Protein AF-A0A564Q208-F1 (afdb_monomer_lite)

Structure (mmCIF, N/CA/C/O backbone):
data_AF-A0A564Q208-F1
#
_entry.id   AF-A0A564Q208-F1
#
loop_
_atom_site.group_PDB
_atom_site.id
_atom_site.type_symbol
_atom_site.label_atom_id
_atom_site.label_alt_id
_atom_site.label_comp_id
_atom_site.label_asym_id
_atom_site.label_entity_id
_atom_site.label_seq_id
_atom_site.pdbx_PDB_ins_code
_atom_site.Cartn_x
_atom_site.Cartn_y
_atom_site.Cartn_z
_atom_site.occupancy
_atom_site.B_iso_or_equiv
_atom_site.auth_seq_id
_atom_site.auth_comp_id
_atom_site.auth_asym_id
_atom_site.auth_atom_id
_atom_site.pdbx_PDB_model_num
ATOM 1 N N . MET A 1 1 ? -8.532 25.263 -14.385 1.00 86.56 1 MET A N 1
ATOM 2 C CA . MET A 1 1 ? -9.710 24.766 -13.650 1.00 86.56 1 MET A CA 1
ATOM 3 C C . MET A 1 1 ? -10.549 25.969 -13.271 1.00 86.56 1 MET A C 1
ATOM 5 O O . MET A 1 1 ? -9.984 26.918 -12.740 1.00 86.56 1 MET A O 1
ATOM 9 N N . ILE A 1 2 ? -11.838 25.956 -13.587 1.00 93.06 2 ILE A N 1
ATOM 10 C CA . ILE A 1 2 ? -12.791 27.017 -13.235 1.00 93.06 2 ILE A CA 1
ATOM 11 C C . ILE A 1 2 ? -13.877 26.430 -12.335 1.00 93.06 2 ILE A C 1
ATOM 13 O O . ILE A 1 2 ? -14.205 25.254 -12.468 1.00 93.06 2 ILE A O 1
ATOM 17 N N . LYS A 1 3 ? -14.398 27.228 -11.402 1.00 91.50 3 LYS A N 1
ATOM 18 C CA . LYS A 1 3 ? -15.536 26.834 -10.568 1.00 91.50 3 LYS A CA 1
ATOM 19 C C . LYS A 1 3 ? -16.818 27.336 -11.223 1.00 91.50 3 LYS A C 1
ATOM 21 O O . LYS A 1 3 ? -16.930 28.534 -11.474 1.00 91.50 3 LYS A O 1
ATOM 26 N N . GLU A 1 4 ? -17.767 26.443 -11.465 1.00 91.69 4 GLU A N 1
ATOM 27 C CA . GLU A 1 4 ? -19.091 26.775 -11.987 1.00 91.69 4 GLU A CA 1
ATOM 28 C C . GLU A 1 4 ? -20.146 26.069 -11.132 1.00 91.69 4 GLU A C 1
ATOM 30 O O . GLU A 1 4 ? -20.164 24.844 -11.029 1.00 91.69 4 GLU A O 1
ATOM 35 N N . ASN A 1 5 ? -21.025 26.842 -10.490 1.00 88.25 5 ASN A N 1
ATOM 36 C CA . ASN A 1 5 ? -21.945 26.341 -9.465 1.00 88.25 5 ASN A CA 1
ATOM 37 C C . ASN A 1 5 ? -21.189 25.589 -8.343 1.00 88.25 5 ASN A C 1
ATOM 39 O O . ASN A 1 5 ? -20.300 26.163 -7.702 1.00 88.25 5 ASN A O 1
ATOM 43 N N . ASN A 1 6 ? -21.544 24.323 -8.102 1.00 86.94 6 ASN A N 1
ATOM 44 C CA . ASN A 1 6 ? -20.870 23.436 -7.151 1.00 86.94 6 ASN A CA 1
ATOM 45 C C . ASN A 1 6 ? -19.752 22.598 -7.788 1.00 86.94 6 ASN A C 1
ATOM 47 O O . ASN A 1 6 ? -19.014 21.941 -7.057 1.00 86.94 6 ASN A O 1
ATOM 51 N N . ASP A 1 7 ? -19.582 22.678 -9.108 1.00 92.00 7 ASP A N 1
ATOM 52 C CA . ASP A 1 7 ? -18.629 21.858 -9.843 1.00 92.00 7 ASP A CA 1
ATOM 53 C C . ASP A 1 7 ? -17.345 22.626 -10.164 1.00 92.00 7 ASP A C 1
ATOM 55 O O . ASP A 1 7 ? -17.272 23.861 -10.197 1.00 92.00 7 ASP A O 1
ATOM 59 N N . PHE A 1 8 ? -16.314 21.851 -10.461 1.00 94.31 8 PHE A N 1
ATOM 60 C CA . PHE A 1 8 ? -15.046 22.284 -11.003 1.00 94.31 8 PHE A CA 1
ATOM 61 C C . PHE A 1 8 ? -14.877 21.705 -12.402 1.00 94.31 8 PHE A C 1
ATOM 63 O O . PHE A 1 8 ? -15.045 20.507 -12.628 1.00 94.31 8 PHE A O 1
ATOM 70 N N . ILE A 1 9 ? -14.511 22.572 -13.340 1.00 94.81 9 ILE A N 1
ATOM 71 C CA . ILE A 1 9 ? -14.315 22.224 -14.743 1.00 94.81 9 ILE A CA 1
ATOM 72 C C . ILE A 1 9 ? -12.837 22.372 -15.075 1.00 94.81 9 ILE A C 1
ATOM 74 O O . ILE A 1 9 ? -12.224 23.425 -14.855 1.00 94.81 9 ILE A O 1
ATOM 78 N N . ILE A 1 10 ? -12.248 21.323 -15.634 1.00 94.56 10 ILE A N 1
ATOM 79 C CA . ILE A 1 10 ? -10.926 21.373 -16.248 1.00 94.56 10 ILE A CA 1
ATOM 80 C C . ILE A 1 10 ? -11.126 21.643 -17.736 1.00 94.56 10 ILE A C 1
ATOM 82 O O . ILE A 1 10 ? -11.877 20.941 -18.410 1.00 94.56 10 ILE A O 1
ATOM 86 N N . LEU A 1 11 ? -10.446 22.670 -18.240 1.00 95.00 11 LEU A N 1
ATOM 87 C CA . LEU A 1 11 ? -10.462 23.037 -19.649 1.00 95.00 11 LEU A CA 1
ATOM 88 C C . LEU A 1 11 ? -9.192 22.531 -20.334 1.00 95.00 11 LEU A C 1
ATOM 90 O O . LEU A 1 11 ? -8.113 22.552 -19.735 1.00 95.00 11 LEU A O 1
ATOM 94 N N . LYS A 1 12 ? -9.318 22.133 -21.596 1.00 94.62 12 LYS A N 1
ATOM 95 C CA . LYS A 1 12 ? -8.207 21.887 -22.514 1.00 94.62 12 LYS A CA 1
ATOM 96 C C . LYS A 1 12 ? -8.486 22.636 -23.808 1.00 94.62 12 LYS A C 1
ATOM 98 O O . LYS A 1 12 ? -9.544 22.439 -24.399 1.00 94.62 12 LYS A O 1
ATOM 103 N N . ASP A 1 13 ? -7.552 23.487 -24.223 1.00 94.56 13 ASP A N 1
ATOM 104 C CA . ASP A 1 13 ? -7.696 24.333 -25.415 1.00 94.56 13 ASP A CA 1
ATOM 105 C C . ASP A 1 13 ? -9.031 25.115 -25.400 1.00 94.56 13 ASP A C 1
ATOM 107 O O . ASP A 1 13 ? -9.798 25.092 -26.362 1.00 94.56 13 ASP A O 1
ATOM 111 N N . ASP A 1 14 ? -9.342 25.717 -24.243 1.00 92.69 14 ASP A N 1
ATOM 112 C CA . ASP A 1 14 ? -10.578 26.461 -23.938 1.00 92.69 14 ASP A CA 1
ATOM 113 C C . ASP A 1 14 ? -11.896 25.673 -24.065 1.00 92.69 14 ASP A C 1
ATOM 115 O O . ASP A 1 14 ? -12.984 26.246 -24.004 1.00 92.69 14 ASP A O 1
ATOM 119 N N . LYS A 1 15 ? -11.824 24.343 -24.181 1.00 94.50 15 LYS A N 1
ATOM 120 C CA . LYS A 1 15 ? -12.986 23.446 -24.181 1.00 94.50 15 LYS A CA 1
ATOM 121 C C . LYS A 1 15 ? -13.077 22.676 -22.876 1.00 94.50 15 LYS A C 1
ATOM 123 O O . LYS A 1 15 ? -12.060 22.263 -22.322 1.00 94.50 15 LYS A O 1
ATOM 128 N N . GLU A 1 16 ? -14.301 22.451 -22.407 1.00 95.19 16 GLU A N 1
ATOM 129 C CA . GLU A 1 16 ? -14.569 21.565 -21.273 1.00 95.19 16 GLU A CA 1
ATOM 130 C C . GLU A 1 16 ? -14.013 20.166 -21.560 1.00 95.19 16 GLU A C 1
ATOM 132 O O . GLU A 1 16 ? -14.437 19.495 -22.500 1.00 95.19 16 GLU A O 1
ATOM 137 N N . LEU A 1 17 ? -13.015 19.762 -20.769 1.00 95.44 17 LEU A N 1
ATOM 138 C CA . LEU A 1 17 ? -12.398 18.442 -20.840 1.00 95.44 17 LEU A CA 1
ATOM 139 C C . LEU A 1 17 ? -13.076 17.481 -19.862 1.00 95.44 17 LEU A C 1
ATOM 141 O O . LEU A 1 17 ? -13.378 16.348 -20.222 1.00 95.44 17 LEU A O 1
ATOM 145 N N . VAL A 1 18 ? -13.272 17.924 -18.617 1.00 94.12 18 VAL A N 1
ATOM 146 C CA . VAL A 1 18 ? -13.924 17.147 -17.556 1.00 94.12 18 VAL A CA 1
ATOM 147 C C . VAL A 1 18 ? -14.532 18.084 -16.516 1.00 94.12 18 VAL A C 1
ATOM 149 O O . VAL A 1 18 ? -13.994 19.163 -16.253 1.00 94.12 18 VAL A O 1
ATOM 152 N N . ARG A 1 19 ? -15.633 17.642 -15.910 1.00 94.44 19 ARG A N 1
ATOM 153 C CA . ARG A 1 19 ? -16.350 18.307 -14.822 1.00 94.44 19 ARG A CA 1
ATOM 154 C C . ARG A 1 19 ? -16.522 17.341 -13.657 1.00 94.44 19 ARG A C 1
ATOM 156 O O . ARG A 1 19 ? -16.791 16.163 -13.878 1.00 94.44 19 ARG A O 1
ATOM 163 N N . GLY A 1 20 ? -16.376 17.840 -12.437 1.00 92.88 20 GLY A N 1
ATOM 164 C CA . GLY A 1 20 ? -16.597 17.064 -11.222 1.00 92.88 20 GLY A CA 1
ATOM 165 C C . GLY A 1 20 ? -16.530 17.926 -9.970 1.00 92.88 20 GLY A C 1
ATOM 166 O O . GLY A 1 20 ? -16.426 19.146 -10.049 1.00 92.88 20 GLY A O 1
ATOM 167 N N . GLU A 1 21 ? -16.564 17.294 -8.809 1.00 91.44 21 GLU A N 1
ATOM 168 C CA . GLU A 1 21 ? -16.446 17.956 -7.511 1.00 91.44 21 GLU A CA 1
ATOM 169 C C . GLU A 1 21 ? -15.059 17.740 -6.890 1.00 91.44 21 GLU A C 1
ATOM 171 O O . GLU A 1 21 ? -14.306 16.853 -7.294 1.00 91.44 21 GLU A O 1
ATOM 176 N N . ILE A 1 22 ? -14.694 18.577 -5.913 1.00 87.31 22 ILE A N 1
ATOM 177 C CA . ILE A 1 22 ? -13.478 18.364 -5.118 1.00 87.31 22 ILE A CA 1
ATOM 178 C C . ILE A 1 22 ? -13.846 17.524 -3.900 1.00 87.31 22 ILE A C 1
ATOM 180 O O . ILE A 1 22 ? -14.537 18.003 -3.000 1.00 87.31 22 ILE A O 1
ATOM 184 N N . GLU A 1 23 ? -13.323 16.303 -3.842 1.00 87.38 23 GLU A N 1
ATOM 185 C CA . GLU A 1 23 ? -13.451 15.464 -2.656 1.00 87.38 23 GLU A CA 1
ATOM 186 C C . GLU A 1 23 ? -12.591 16.004 -1.496 1.00 87.38 23 GLU A C 1
ATOM 188 O O . GLU A 1 23 ? -11.396 16.280 -1.669 1.00 87.38 23 GLU A O 1
ATOM 193 N N . PRO A 1 24 ? -13.159 16.151 -0.285 1.00 88.31 24 PRO A N 1
ATOM 194 C CA . PRO A 1 24 ? -12.411 16.613 0.872 1.00 88.31 24 PRO A CA 1
ATOM 195 C C . PRO A 1 24 ? -11.458 15.530 1.391 1.00 88.31 24 PRO A C 1
ATOM 197 O O . PRO A 1 24 ? -11.830 14.377 1.613 1.00 88.31 24 PRO A O 1
ATOM 200 N N . VAL A 1 25 ? -10.220 15.932 1.673 1.00 90.25 25 VAL A N 1
ATOM 201 C CA . VAL A 1 25 ? -9.224 15.073 2.323 1.00 90.25 25 VAL A CA 1
ATOM 202 C C . VAL A 1 25 ? -9.444 15.093 3.835 1.00 90.25 25 VAL A C 1
ATOM 204 O O . VAL A 1 25 ? -9.400 16.160 4.445 1.00 90.25 25 VAL A O 1
ATOM 207 N N . LEU A 1 26 ? -9.644 13.920 4.450 1.00 89.88 26 LEU A N 1
ATOM 208 C CA . LEU A 1 26 ? -9.882 13.815 5.899 1.00 89.88 26 LEU A CA 1
ATOM 209 C C . LEU A 1 26 ? -8.561 13.718 6.663 1.00 89.88 26 LEU A C 1
ATOM 211 O O . LEU A 1 26 ? -8.217 14.574 7.474 1.00 89.88 26 LEU A O 1
ATOM 215 N N . ALA A 1 27 ? -7.802 12.667 6.363 1.00 91.12 27 ALA A N 1
ATOM 216 C CA . ALA A 1 27 ? -6.431 12.486 6.799 1.00 91.12 27 ALA A CA 1
ATOM 217 C C . ALA A 1 27 ? -5.704 11.710 5.699 1.00 91.12 27 ALA A C 1
ATOM 219 O O . ALA A 1 27 ? -5.905 10.507 5.536 1.00 91.12 27 ALA A O 1
ATOM 220 N N . HIS A 1 28 ? -4.898 12.436 4.922 1.00 89.94 28 HIS A N 1
ATOM 221 C CA . HIS A 1 28 ? -4.137 11.971 3.756 1.00 89.94 28 HIS A CA 1
ATOM 222 C C . HIS A 1 28 ? -4.955 11.566 2.513 1.00 89.94 28 HIS A C 1
ATOM 224 O O . HIS A 1 28 ? -4.486 11.818 1.406 1.00 89.94 28 HIS A O 1
ATOM 230 N N . CYS A 1 29 ? -6.171 11.032 2.649 1.00 91.69 29 CYS A N 1
ATOM 231 C CA . CYS A 1 29 ? -7.050 10.753 1.506 1.00 91.69 29 CYS A CA 1
ATOM 232 C C . CYS A 1 29 ? -8.547 10.951 1.827 1.00 91.69 29 CYS A C 1
ATOM 234 O O . CYS A 1 29 ? -8.896 11.139 3.001 1.00 91.69 29 CYS A O 1
ATOM 236 N N . PRO A 1 30 ? -9.427 10.952 0.806 1.00 91.94 30 PRO A N 1
ATOM 237 C CA . PRO A 1 30 ? -10.875 10.971 0.998 1.00 91.94 30 PRO A CA 1
ATOM 238 C C . PRO A 1 30 ? -11.378 9.734 1.750 1.00 91.94 30 PRO A C 1
ATOM 240 O O . PRO A 1 30 ? -10.820 8.643 1.633 1.00 91.94 30 PRO A O 1
ATOM 243 N N . GLU A 1 31 ? -12.439 9.921 2.539 1.00 94.88 31 GLU A N 1
ATOM 244 C CA . GLU A 1 31 ? -13.209 8.874 3.239 1.00 94.88 31 GLU A CA 1
ATOM 245 C C . GLU A 1 31 ? -12.436 7.965 4.214 1.00 94.88 31 GLU A C 1
ATOM 247 O O . GLU A 1 31 ? -13.036 7.099 4.852 1.00 94.88 31 GLU A O 1
ATOM 252 N N . GLN A 1 32 ? -11.128 8.147 4.392 1.00 96.88 32 GLN A N 1
ATOM 253 C CA . GLN A 1 32 ? -10.320 7.307 5.271 1.00 96.88 32 GLN A CA 1
ATOM 254 C C . GLN A 1 32 ? -9.466 8.138 6.217 1.00 96.88 32 GLN A C 1
ATOM 256 O O . GLN A 1 32 ? -8.903 9.169 5.845 1.00 96.88 32 GLN A O 1
ATOM 261 N N . ALA A 1 33 ? -9.294 7.631 7.436 1.00 97.56 33 ALA A N 1
ATOM 262 C CA . ALA A 1 33 ? -8.166 8.026 8.263 1.00 97.56 33 ALA A CA 1
ATOM 263 C C . ALA A 1 33 ? -6.935 7.216 7.831 1.00 97.56 33 ALA A C 1
ATOM 265 O O . ALA A 1 33 ? -6.751 6.090 8.299 1.00 97.56 33 ALA A O 1
ATOM 266 N N . TYR A 1 34 ? -6.123 7.757 6.915 1.00 97.31 34 TYR A N 1
ATOM 267 C CA . TYR A 1 34 ? -4.915 7.087 6.427 1.00 97.31 34 TYR A CA 1
ATOM 268 C C . TYR A 1 34 ? -3.685 7.600 7.183 1.00 97.31 34 TYR A C 1
ATOM 270 O O . TYR A 1 34 ? -3.303 8.766 7.092 1.00 97.31 34 TYR A O 1
ATOM 278 N N . ILE A 1 35 ? -3.065 6.711 7.958 1.00 97.88 35 ILE A N 1
ATOM 279 C CA . ILE A 1 35 ? -2.068 7.051 8.970 1.00 97.88 35 ILE A CA 1
ATOM 280 C C . ILE A 1 35 ? -0.778 6.271 8.720 1.00 97.88 35 ILE A C 1
ATOM 282 O O . ILE A 1 35 ? -0.781 5.044 8.641 1.00 97.88 35 ILE A O 1
ATOM 286 N N . THR A 1 36 ? 0.342 6.990 8.669 1.00 97.56 36 THR A N 1
ATOM 287 C CA . THR A 1 36 ? 1.678 6.394 8.795 1.00 97.56 36 THR A CA 1
ATOM 288 C C . THR A 1 36 ? 2.056 6.343 10.272 1.00 97.56 36 THR A C 1
ATOM 290 O O . THR A 1 36 ? 2.236 7.400 10.880 1.00 97.56 36 THR A O 1
ATOM 293 N N . LEU A 1 37 ? 2.145 5.148 10.859 1.00 98.31 37 LEU A N 1
ATOM 294 C CA . LEU A 1 37 ? 2.440 4.960 12.284 1.00 98.31 37 LEU A CA 1
ATOM 295 C C . LEU A 1 37 ? 3.906 5.300 12.598 1.00 98.31 37 LEU A C 1
ATOM 297 O O . LEU A 1 37 ? 4.167 6.251 13.336 1.00 98.31 37 LEU A O 1
ATOM 301 N N . SER A 1 38 ? 4.847 4.587 11.976 1.00 98.12 38 SER A N 1
ATOM 302 C CA . SER A 1 38 ? 6.285 4.863 12.048 1.00 98.12 38 SER A CA 1
ATOM 303 C C . SER A 1 38 ? 6.755 5.591 10.791 1.00 98.12 38 SER A C 1
ATOM 305 O O . SER A 1 38 ? 6.803 5.022 9.700 1.00 98.12 38 SER A O 1
ATOM 307 N N . GLU A 1 39 ? 7.150 6.858 10.937 1.00 96.75 39 GLU A N 1
ATOM 308 C CA . GLU A 1 39 ? 7.698 7.705 9.860 1.00 96.75 39 GLU A CA 1
ATOM 309 C C . GLU A 1 39 ? 9.228 7.583 9.742 1.00 96.75 39 GLU A C 1
ATOM 311 O O . GLU A 1 39 ? 9.935 8.518 9.364 1.00 96.75 39 GLU A O 1
ATOM 316 N N . ARG A 1 40 ? 9.748 6.408 10.087 1.00 96.88 40 ARG A N 1
ATOM 317 C CA . ARG A 1 40 ? 11.158 6.024 10.015 1.00 96.88 40 ARG A CA 1
ATOM 318 C C . ARG A 1 40 ? 11.249 4.547 9.653 1.00 96.88 40 ARG A C 1
ATOM 320 O O . ARG A 1 40 ? 10.301 3.798 9.881 1.00 96.88 40 ARG A O 1
ATOM 327 N N . CYS A 1 41 ? 12.365 4.132 9.068 1.00 97.56 41 CYS A N 1
ATOM 328 C CA . CYS A 1 41 ? 12.569 2.744 8.671 1.00 97.56 41 CYS A CA 1
ATOM 329 C C . CYS A 1 41 ? 14.056 2.375 8.721 1.00 97.56 41 CYS A C 1
ATOM 331 O O . CYS A 1 41 ? 14.876 3.151 8.232 1.00 97.56 41 CYS A O 1
ATOM 333 N N . ILE A 1 42 ? 14.386 1.201 9.268 1.00 97.25 42 ILE A N 1
ATOM 334 C CA . ILE A 1 42 ? 15.748 0.638 9.287 1.00 97.25 42 ILE A CA 1
ATOM 335 C C . ILE A 1 42 ? 16.206 0.152 7.907 1.00 97.25 42 ILE A C 1
ATOM 337 O O . ILE A 1 42 ? 17.402 0.046 7.647 1.00 97.25 42 ILE A O 1
ATOM 341 N N . TYR A 1 43 ? 15.260 -0.167 7.021 1.00 97.31 43 TYR A N 1
ATOM 342 C CA . TYR A 1 43 ? 15.554 -0.589 5.657 1.00 97.31 43 TYR A CA 1
ATOM 343 C C . TYR A 1 43 ? 15.821 0.613 4.765 1.00 97.31 43 TYR A C 1
ATOM 345 O O . TYR A 1 43 ? 15.306 1.702 4.999 1.00 97.31 43 TYR A O 1
ATOM 353 N N . ASP A 1 44 ? 16.569 0.400 3.685 1.00 96.25 44 ASP A N 1
ATOM 354 C CA . ASP A 1 44 ? 17.030 1.483 2.819 1.00 96.25 44 ASP A CA 1
ATOM 355 C C . ASP A 1 44 ? 16.550 1.327 1.370 1.00 96.25 44 ASP A C 1
ATOM 357 O O . ASP A 1 44 ? 17.335 1.386 0.421 1.00 96.25 44 ASP A O 1
ATOM 361 N N . CYS A 1 45 ? 15.241 1.110 1.191 1.00 97.19 45 CYS A N 1
ATOM 362 C CA . CYS A 1 45 ? 14.652 0.995 -0.141 1.00 97.19 45 CYS A CA 1
ATOM 363 C C . CYS A 1 45 ? 14.900 2.270 -0.963 1.00 97.19 45 CYS A C 1
ATOM 365 O O . CYS A 1 45 ? 14.489 3.363 -0.560 1.00 97.19 45 CYS A O 1
ATOM 367 N N . LYS A 1 46 ? 15.532 2.141 -2.135 1.00 96.62 46 LYS A N 1
ATOM 368 C CA . LYS A 1 46 ? 16.043 3.290 -2.910 1.00 96.62 46 LYS A CA 1
ATOM 369 C C . LYS A 1 46 ? 14.965 4.163 -3.544 1.00 96.62 46 LYS A C 1
ATOM 371 O O . LYS A 1 46 ? 15.206 5.332 -3.814 1.00 96.62 46 LYS A O 1
ATOM 376 N N . PHE A 1 47 ? 13.752 3.641 -3.692 1.00 96.00 47 PHE A N 1
ATOM 377 C CA . PHE A 1 47 ? 12.579 4.409 -4.123 1.00 96.00 47 PHE A CA 1
ATOM 378 C C . PHE A 1 47 ? 11.854 5.132 -2.973 1.00 96.00 47 PHE A C 1
ATOM 380 O O . PHE A 1 47 ? 10.950 5.929 -3.220 1.00 96.00 47 PHE A O 1
ATOM 387 N N . CYS A 1 48 ? 12.203 4.852 -1.713 1.00 95.75 48 CYS A N 1
ATOM 388 C CA . CYS A 1 48 ? 11.456 5.311 -0.544 1.00 95.75 48 CYS A CA 1
ATOM 389 C C .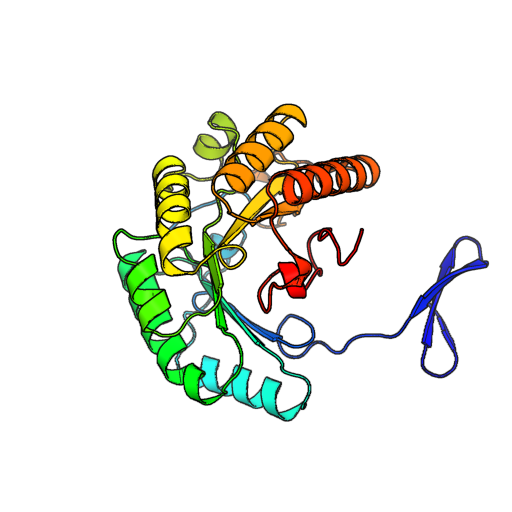 CYS A 1 48 ? 12.174 6.461 0.175 1.00 95.75 48 CYS A C 1
ATOM 391 O O . CYS A 1 48 ? 13.360 6.364 0.497 1.00 95.75 48 CYS A O 1
ATOM 393 N N . SER A 1 49 ? 11.453 7.542 0.482 1.00 94.62 49 SER A N 1
ATOM 394 C CA . SER A 1 49 ? 11.989 8.682 1.239 1.00 94.62 49 SER A CA 1
ATOM 395 C C . SER A 1 49 ? 12.030 8.442 2.751 1.00 94.62 49 SER A C 1
ATOM 397 O O . SER A 1 49 ? 12.896 9.005 3.412 1.00 94.62 49 SER A O 1
ATOM 399 N N . VAL A 1 50 ? 11.163 7.576 3.296 1.00 95.44 50 VAL A N 1
ATOM 400 C CA . VAL A 1 50 ? 10.992 7.346 4.748 1.00 95.44 50 VAL A CA 1
ATOM 401 C C . VAL A 1 50 ? 12.308 7.127 5.515 1.00 95.44 50 VAL A C 1
ATOM 403 O O . VAL A 1 50 ? 12.483 7.775 6.547 1.00 95.44 50 VAL A O 1
ATOM 406 N N . PRO A 1 51 ? 13.276 6.316 5.039 1.00 94.50 51 PRO A N 1
ATOM 407 C CA . PRO A 1 51 ? 14.536 6.105 5.765 1.00 94.50 51 PRO A CA 1
ATOM 408 C C . PRO A 1 51 ? 15.383 7.380 5.926 1.00 94.50 51 PRO A C 1
ATOM 410 O O . PRO A 1 51 ? 16.210 7.467 6.828 1.00 94.50 51 PRO A O 1
ATOM 413 N N . LYS A 1 52 ? 15.174 8.391 5.070 1.00 93.94 52 LYS A N 1
ATOM 414 C CA . LYS A 1 52 ? 15.890 9.677 5.092 1.00 93.94 52 LYS A CA 1
ATOM 415 C C . LYS A 1 52 ? 15.152 10.767 5.876 1.00 93.94 52 LYS A C 1
ATOM 417 O O . LYS A 1 52 ? 15.740 11.811 6.131 1.00 93.94 52 LYS A O 1
ATOM 422 N N . LEU A 1 53 ? 13.883 10.552 6.242 1.00 91.19 53 LEU A N 1
ATOM 423 C CA . LEU A 1 53 ? 13.065 11.564 6.923 1.00 91.19 53 LEU A CA 1
ATOM 424 C C . LEU A 1 53 ? 13.370 11.680 8.420 1.00 91.19 53 LEU A C 1
ATOM 426 O O . LEU A 1 53 ? 13.101 12.725 8.999 1.00 91.19 53 LEU A O 1
ATOM 430 N N . GLN A 1 54 ? 13.879 10.610 9.048 1.00 86.50 54 GLN A N 1
ATOM 431 C CA . GLN A 1 54 ? 14.042 10.514 10.510 1.00 86.50 54 GLN A CA 1
ATOM 432 C C . GLN A 1 54 ? 12.765 10.913 11.288 1.00 86.50 54 GLN A C 1
ATOM 434 O O . GLN A 1 54 ? 12.836 11.434 12.402 1.00 86.50 54 GLN A O 1
ATOM 439 N N . GLY A 1 55 ? 11.584 10.658 10.707 1.00 94.00 55 GLY A N 1
ATOM 440 C CA . GLY A 1 55 ? 10.289 11.041 11.272 1.00 94.00 55 GLY A CA 1
ATOM 441 C C . GLY A 1 55 ? 9.977 10.295 12.566 1.00 94.00 55 GLY A C 1
ATOM 442 O O . GLY A 1 55 ? 10.733 9.422 12.984 1.00 94.00 55 GLY A O 1
ATOM 443 N N . LYS A 1 56 ? 8.889 10.634 13.257 1.00 96.75 56 LYS A N 1
ATOM 444 C CA . LYS A 1 56 ? 8.575 10.050 14.573 1.00 96.75 56 LYS A CA 1
ATOM 445 C C . LYS A 1 56 ? 7.829 8.715 14.472 1.00 96.75 56 LYS A C 1
ATOM 447 O O . LYS A 1 56 ? 7.255 8.380 13.440 1.00 96.75 56 LYS A O 1
ATOM 452 N N . ILE A 1 57 ? 7.815 7.977 15.578 1.00 97.94 57 ILE A N 1
ATOM 453 C CA . ILE A 1 57 ? 6.835 6.913 15.817 1.00 97.94 57 ILE A CA 1
ATOM 454 C C . ILE A 1 57 ? 5.653 7.586 16.515 1.00 97.94 57 ILE A C 1
ATOM 456 O O . ILE A 1 57 ? 5.848 8.183 17.575 1.00 97.94 57 ILE A O 1
ATOM 460 N N . LYS A 1 58 ? 4.460 7.557 15.914 1.00 98.19 58 LYS A N 1
ATOM 461 C CA . LYS A 1 58 ? 3.273 8.162 16.533 1.00 98.19 58 LYS A CA 1
ATOM 462 C C . LYS A 1 58 ? 2.845 7.366 17.760 1.00 98.19 58 LYS A C 1
ATOM 464 O O . LYS A 1 58 ? 2.821 6.136 17.726 1.00 98.19 58 LYS A O 1
ATOM 469 N N . THR A 1 59 ? 2.471 8.065 18.827 1.00 98.38 59 THR A N 1
ATOM 470 C CA . THR A 1 59 ? 1.881 7.419 20.005 1.00 98.38 59 THR A CA 1
ATOM 471 C C . THR A 1 59 ? 0.451 6.969 19.712 1.00 98.38 59 THR A C 1
ATOM 473 O O . THR A 1 59 ? -0.193 7.442 18.770 1.00 98.38 59 THR A O 1
ATOM 476 N N . LEU A 1 60 ? -0.080 6.071 20.546 1.00 98.19 60 LEU A N 1
ATOM 477 C CA . LEU A 1 60 ? -1.473 5.646 20.431 1.00 98.19 60 LEU A CA 1
ATOM 478 C C . LEU A 1 60 ? -2.443 6.836 20.514 1.00 98.19 60 LEU A C 1
ATOM 480 O O . LEU A 1 60 ? -3.378 6.910 19.720 1.00 98.19 60 LEU A O 1
ATOM 484 N N . ASP A 1 61 ? -2.195 7.783 21.420 1.00 98.19 61 ASP A N 1
ATOM 485 C CA . ASP A 1 61 ? -3.037 8.971 21.595 1.00 98.19 61 ASP A CA 1
ATOM 486 C C . ASP A 1 61 ? -3.015 9.879 20.363 1.00 98.19 61 ASP A C 1
ATOM 488 O O . ASP A 1 61 ? -4.054 10.403 19.957 1.00 98.19 61 ASP A O 1
ATOM 492 N N . GLU A 1 62 ? -1.856 10.030 19.716 1.00 98.44 62 GLU A N 1
ATOM 493 C CA . GLU A 1 62 ? -1.747 10.784 18.467 1.00 98.44 62 GLU A CA 1
ATOM 494 C C . GLU A 1 62 ? -2.552 10.125 17.345 1.00 98.44 62 GLU A C 1
ATOM 496 O O . GLU A 1 62 ? -3.287 10.809 16.630 1.00 98.44 62 GLU A O 1
ATOM 501 N N . VAL A 1 63 ? -2.455 8.798 17.211 1.00 98.56 63 VAL A N 1
ATOM 502 C CA . VAL A 1 63 ? -3.233 8.036 16.224 1.00 98.56 63 VAL A CA 1
ATOM 503 C C . VAL A 1 63 ? -4.730 8.162 16.502 1.00 98.56 63 VAL A C 1
ATOM 505 O O . VAL A 1 63 ? -5.500 8.482 15.597 1.00 98.56 63 VAL A O 1
ATOM 508 N N . VAL A 1 64 ? -5.148 7.967 17.755 1.00 98.50 64 VAL A N 1
ATOM 509 C CA . VAL A 1 64 ? -6.544 8.113 18.183 1.00 98.50 64 VAL A CA 1
ATOM 510 C C . VAL A 1 64 ? -7.059 9.516 17.885 1.00 98.50 64 VAL A C 1
ATOM 512 O O . VAL A 1 64 ? -8.151 9.639 17.336 1.00 98.50 64 VAL A O 1
ATOM 515 N N . ASN A 1 65 ? -6.281 10.563 18.170 1.00 98.31 65 ASN A N 1
ATOM 516 C CA . ASN A 1 65 ? -6.676 11.934 17.868 1.00 98.31 65 ASN A CA 1
ATOM 517 C C . ASN A 1 65 ? -6.888 12.148 16.362 1.00 98.31 65 ASN A C 1
ATOM 519 O O . ASN A 1 65 ? -7.898 12.736 15.989 1.00 98.31 65 ASN A O 1
ATOM 523 N N . ILE A 1 66 ? -6.009 11.635 15.490 1.00 98.06 66 ILE A N 1
ATOM 524 C CA . ILE A 1 66 ? -6.203 11.728 14.029 1.00 98.06 66 ILE A CA 1
ATOM 525 C C . ILE A 1 66 ? -7.529 11.071 13.617 1.00 98.06 66 ILE A C 1
ATOM 527 O O . ILE A 1 66 ? -8.301 11.668 12.866 1.00 98.06 66 ILE A O 1
ATOM 531 N N . VAL A 1 67 ? -7.822 9.877 14.142 1.00 98.38 67 VAL A N 1
ATOM 532 C CA . VAL A 1 67 ? -9.074 9.165 13.843 1.00 98.38 67 VAL A CA 1
ATOM 533 C C . VAL A 1 67 ? -10.297 9.918 14.379 1.00 98.38 67 VAL A C 1
ATOM 535 O O . VAL A 1 67 ? -11.294 10.022 13.669 1.00 98.38 67 VAL A O 1
ATOM 538 N N . GLU A 1 68 ? -10.235 10.504 15.579 1.00 98.06 68 GLU A N 1
ATOM 539 C CA . GLU A 1 68 ? -11.332 11.327 16.113 1.00 98.06 68 GLU A CA 1
ATOM 540 C C . GLU A 1 68 ? -11.569 12.588 15.265 1.00 98.06 68 GLU A C 1
ATOM 542 O O . GLU A 1 68 ? -12.720 12.950 15.019 1.00 98.06 68 GLU A O 1
ATOM 547 N N . GLN A 1 69 ? -10.514 13.253 14.773 1.00 97.38 69 GLN A N 1
ATOM 548 C CA . GLN A 1 69 ? -10.681 14.400 13.870 1.00 97.38 69 GLN A CA 1
ATOM 549 C C . GLN A 1 69 ? -11.300 13.979 12.533 1.00 97.38 69 GLN A C 1
ATOM 551 O O . GLN A 1 69 ? -12.245 14.620 12.076 1.00 97.38 69 GLN A O 1
ATOM 556 N N . ALA A 1 70 ? -10.840 12.871 11.943 1.00 97.12 70 ALA A N 1
ATOM 557 C CA . ALA A 1 70 ? -11.432 12.331 10.720 1.00 97.12 70 ALA A CA 1
ATOM 558 C C . ALA A 1 70 ? -12.906 11.943 10.931 1.00 97.12 70 ALA A C 1
ATOM 560 O O . ALA A 1 70 ? -13.755 12.270 10.104 1.00 97.12 70 ALA A O 1
ATOM 561 N N . LYS A 1 71 ? -13.246 11.328 12.069 1.00 96.75 71 LYS A N 1
ATOM 562 C CA . LYS A 1 71 ? -14.623 10.961 12.423 1.00 96.75 71 LYS A CA 1
ATOM 563 C C . LYS A 1 71 ? -15.552 12.171 12.538 1.00 96.75 71 LYS A C 1
ATOM 565 O O . LYS A 1 71 ? -16.686 12.098 12.071 1.00 96.75 71 LYS A O 1
ATOM 570 N N . LYS A 1 72 ? -15.090 13.286 13.120 1.00 96.38 72 LYS A N 1
ATOM 571 C CA . LYS A 1 72 ? -15.891 14.521 13.278 1.00 96.38 72 LYS A CA 1
ATOM 572 C C . LYS A 1 72 ? -16.381 15.108 11.955 1.00 96.38 72 LYS A C 1
ATOM 574 O O . LYS A 1 72 ? -17.365 15.837 11.959 1.00 96.38 72 LYS A O 1
ATOM 579 N N . THR A 1 73 ? -15.729 14.780 10.840 1.00 94.31 73 THR A N 1
ATOM 580 C CA . THR A 1 73 ? -16.175 15.207 9.506 1.00 94.31 73 THR A CA 1
ATOM 581 C C . THR A 1 73 ? -17.478 14.532 9.067 1.00 94.31 73 THR A C 1
ATOM 583 O O . THR A 1 73 ? -18.146 15.038 8.174 1.00 94.31 73 THR A O 1
ATOM 586 N N . GLY A 1 74 ? -17.838 13.385 9.661 1.00 95.38 74 GLY A N 1
ATOM 587 C CA . GLY A 1 74 ? -18.971 12.560 9.231 1.00 95.38 74 GLY A CA 1
ATOM 588 C C . GLY A 1 74 ? -18.730 11.771 7.937 1.00 95.38 74 GLY A C 1
ATOM 589 O O . GLY A 1 74 ? -19.604 11.017 7.523 1.00 95.38 74 GLY A O 1
ATOM 590 N N . LEU A 1 75 ? -17.552 11.909 7.318 1.00 95.31 75 LEU A N 1
ATOM 591 C CA . LEU A 1 75 ? -17.224 11.319 6.014 1.00 95.31 75 LEU A CA 1
ATOM 592 C C . LEU A 1 75 ? -16.333 10.070 6.113 1.00 95.31 75 LEU A C 1
ATOM 594 O O . LEU A 1 75 ? -16.113 9.389 5.115 1.00 95.31 75 LEU A O 1
ATOM 598 N N . MET A 1 76 ? -15.788 9.764 7.295 1.00 97.19 76 MET A N 1
ATOM 599 C CA . MET A 1 76 ? -14.864 8.642 7.477 1.00 97.19 76 MET A CA 1
ATOM 600 C C . MET A 1 76 ? -15.593 7.295 7.382 1.00 97.19 76 MET A C 1
ATOM 602 O O . MET A 1 76 ? -16.424 6.967 8.228 1.00 97.19 76 MET A O 1
ATOM 606 N N . LYS A 1 77 ? -15.214 6.489 6.389 1.00 97.56 77 LYS A N 1
ATOM 607 C CA . LYS A 1 77 ? -15.734 5.141 6.128 1.00 97.56 77 LYS A CA 1
ATOM 608 C C . LYS A 1 77 ? -14.754 4.023 6.471 1.00 97.56 77 LYS A C 1
ATOM 610 O O . LYS A 1 77 ? -15.203 2.897 6.658 1.00 97.56 77 LYS A O 1
ATOM 615 N N . ALA A 1 78 ? -13.451 4.299 6.555 1.00 98.31 78 ALA A N 1
ATOM 616 C CA . ALA A 1 78 ? -12.438 3.301 6.909 1.00 98.31 78 ALA A CA 1
ATOM 617 C C . ALA A 1 78 ? -11.201 3.912 7.586 1.00 98.31 78 ALA A C 1
ATOM 619 O O . ALA A 1 78 ? -10.992 5.128 7.597 1.00 98.31 78 ALA A O 1
ATOM 620 N N . ILE A 1 79 ? -10.365 3.043 8.151 1.00 98.75 79 ILE A N 1
ATOM 621 C CA . ILE A 1 79 ? -9.050 3.383 8.695 1.00 98.75 79 ILE A CA 1
ATOM 622 C C . ILE A 1 79 ? -7.998 2.600 7.908 1.00 98.75 79 ILE A C 1
ATOM 624 O O . ILE A 1 79 ? -8.114 1.389 7.719 1.00 98.75 79 ILE A O 1
ATOM 628 N N . ALA A 1 80 ? -6.951 3.290 7.472 1.00 98.44 80 ALA A N 1
ATOM 629 C CA . ALA A 1 80 ? -5.823 2.704 6.764 1.00 98.44 80 ALA A CA 1
ATOM 630 C C . ALA A 1 80 ? -4.541 3.001 7.541 1.00 98.44 80 ALA A C 1
ATOM 632 O O . ALA A 1 80 ? -4.227 4.156 7.818 1.00 98.44 80 ALA A O 1
ATOM 633 N N . ILE A 1 81 ? -3.790 1.965 7.903 1.00 98.56 81 ILE A N 1
ATOM 634 C CA . ILE A 1 81 ? -2.546 2.113 8.663 1.00 98.56 81 ILE A CA 1
ATOM 635 C C . ILE A 1 81 ? -1.401 1.566 7.829 1.00 98.56 81 ILE A C 1
ATOM 637 O O . ILE A 1 81 ? -1.444 0.439 7.346 1.00 98.56 81 ILE A O 1
ATOM 641 N N . THR A 1 82 ? -0.356 2.360 7.660 1.00 97.94 82 THR A N 1
ATOM 642 C CA . THR A 1 82 ? 0.910 1.917 7.080 1.00 97.94 82 THR A CA 1
ATOM 643 C C . THR A 1 82 ? 2.032 2.210 8.056 1.00 97.94 82 THR A C 1
ATOM 645 O O . THR A 1 82 ? 1.929 3.138 8.857 1.00 97.94 82 THR A O 1
ATOM 648 N N . SER A 1 83 ? 3.124 1.459 7.981 1.00 98.00 83 SER A N 1
ATOM 649 C CA . SER A 1 83 ? 4.281 1.745 8.823 1.00 98.00 83 SER A CA 1
ATOM 650 C C . SER A 1 83 ? 5.602 1.477 8.121 1.00 98.00 83 SER A C 1
ATOM 652 O O . SER A 1 83 ? 5.716 0.522 7.350 1.00 98.00 83 SER A O 1
ATOM 654 N N . GLY A 1 84 ? 6.597 2.328 8.382 1.00 97.88 84 GLY A N 1
ATOM 655 C CA . GLY A 1 84 ? 7.997 1.930 8.256 1.00 97.88 84 GLY A CA 1
ATOM 656 C C . GLY A 1 84 ? 8.385 0.986 9.397 1.00 97.88 84 GLY A C 1
ATOM 657 O O . GLY A 1 84 ? 7.599 0.766 10.308 1.00 97.88 84 GLY A O 1
ATOM 658 N N . VAL A 1 85 ? 9.589 0.419 9.354 1.00 97.94 85 VAL A N 1
ATOM 659 C CA . VAL A 1 85 ? 10.084 -0.490 10.400 1.00 97.94 85 VAL A CA 1
ATOM 660 C C . VAL A 1 85 ? 11.071 0.260 11.278 1.00 97.94 85 VAL A C 1
ATOM 662 O O . VAL A 1 85 ? 12.221 0.432 10.884 1.00 97.94 85 VAL A O 1
ATOM 665 N N . ALA A 1 86 ? 10.627 0.767 12.428 1.00 97.38 86 ALA A N 1
ATOM 666 C CA . ALA A 1 86 ? 11.445 1.686 13.217 1.00 97.38 86 ALA A CA 1
ATOM 667 C C . ALA A 1 86 ? 12.665 1.038 13.893 1.00 97.38 86 ALA A C 1
ATOM 669 O O . ALA A 1 86 ? 13.724 1.662 13.937 1.00 97.38 86 ALA A O 1
ATOM 670 N N . GLU A 1 87 ? 12.510 -0.183 14.408 1.00 96.81 87 GLU A N 1
ATOM 671 C CA . GLU A 1 87 ? 13.530 -0.900 15.193 1.00 96.81 87 GLU A CA 1
ATOM 672 C C . GLU A 1 87 ? 13.706 -2.329 14.680 1.00 96.81 87 GLU A C 1
ATOM 674 O O . GLU A 1 87 ? 14.786 -2.692 14.221 1.00 96.81 87 GLU A O 1
ATOM 679 N N . SER A 1 88 ? 12.627 -3.111 14.680 1.00 98.31 88 SER A N 1
ATOM 680 C CA . SER A 1 88 ? 12.556 -4.432 14.061 1.00 98.31 88 SER A CA 1
ATOM 681 C C . SER A 1 88 ? 11.159 -4.678 13.476 1.00 98.31 88 SER A C 1
ATOM 683 O O . SER A 1 88 ? 10.196 -4.011 13.881 1.00 98.31 88 SER A O 1
ATOM 685 N N . PRO A 1 89 ? 11.016 -5.602 12.508 1.00 98.38 89 PRO A N 1
ATOM 686 C CA . PRO A 1 89 ? 9.707 -6.014 12.014 1.00 98.38 89 PRO A CA 1
ATOM 687 C C . PRO A 1 89 ? 8.768 -6.487 13.128 1.00 98.38 89 PRO A C 1
ATOM 689 O O . PRO A 1 89 ? 7.592 -6.134 13.125 1.00 98.38 89 PRO A O 1
ATOM 692 N N . GLU A 1 90 ? 9.274 -7.253 14.093 1.00 98.56 90 GLU A N 1
ATOM 693 C CA . GLU A 1 90 ? 8.508 -7.780 15.222 1.00 98.56 90 GLU A CA 1
ATOM 694 C C . GLU A 1 90 ? 7.952 -6.656 16.104 1.00 98.56 90 GLU A C 1
ATOM 696 O O . GLU A 1 90 ? 6.737 -6.602 16.311 1.00 98.56 90 GLU A O 1
ATOM 701 N N . ASP A 1 91 ? 8.798 -5.708 16.522 1.00 98.44 91 ASP A N 1
ATOM 702 C CA . ASP A 1 91 ? 8.363 -4.573 17.349 1.00 98.44 91 ASP A CA 1
ATOM 703 C C . ASP A 1 91 ? 7.346 -3.695 16.602 1.00 98.44 91 ASP A C 1
ATOM 705 O O . ASP A 1 91 ? 6.428 -3.119 17.190 1.00 98.44 91 ASP A O 1
ATOM 709 N N . GLU A 1 92 ? 7.497 -3.561 15.282 1.00 98.62 92 GLU A N 1
ATOM 710 C CA . GLU A 1 92 ? 6.558 -2.800 14.459 1.00 98.62 92 GLU A CA 1
ATOM 711 C C . GLU A 1 92 ? 5.183 -3.481 14.378 1.00 98.62 92 GLU A C 1
ATOM 713 O O . GLU A 1 92 ? 4.147 -2.819 14.481 1.00 98.62 92 GLU A O 1
ATOM 718 N N . ILE A 1 93 ? 5.149 -4.812 14.263 1.00 98.81 93 ILE A N 1
ATOM 719 C CA . ILE A 1 93 ? 3.899 -5.577 14.309 1.00 98.81 93 ILE A CA 1
ATOM 720 C C . ILE A 1 93 ? 3.225 -5.456 15.677 1.00 98.81 93 ILE A C 1
ATOM 722 O O . ILE A 1 93 ? 2.005 -5.294 15.728 1.00 98.81 93 ILE A O 1
ATOM 726 N N . GLU A 1 94 ? 3.975 -5.478 16.779 1.00 98.69 94 GLU A N 1
ATOM 727 C CA . GLU A 1 94 ? 3.409 -5.286 18.121 1.00 98.69 94 GLU A CA 1
ATOM 728 C C . GLU A 1 94 ? 2.753 -3.907 18.281 1.00 98.69 94 GLU A C 1
ATOM 730 O O . GLU A 1 94 ? 1.616 -3.809 18.763 1.00 98.69 94 GLU A O 1
ATOM 735 N N . ARG A 1 95 ? 3.413 -2.846 17.793 1.00 98.69 95 ARG A N 1
ATOM 736 C CA . ARG A 1 95 ? 2.845 -1.487 17.762 1.00 98.69 95 ARG A CA 1
ATOM 737 C C . ARG A 1 95 ? 1.556 -1.438 16.943 1.00 98.69 95 ARG A C 1
ATOM 739 O O . ARG A 1 95 ? 0.546 -0.912 17.417 1.00 98.69 95 ARG A O 1
ATOM 746 N N . LEU A 1 96 ? 1.560 -2.025 15.744 1.00 98.88 96 LEU A N 1
ATOM 747 C CA . LEU A 1 96 ? 0.374 -2.103 14.887 1.00 98.88 96 LEU A CA 1
ATOM 748 C C . LEU A 1 96 ? -0.776 -2.856 15.565 1.00 98.88 96 LEU A C 1
ATOM 750 O O . LEU A 1 96 ? -1.910 -2.384 15.534 1.00 98.88 96 LEU A O 1
ATOM 754 N N . VAL A 1 97 ? -0.503 -3.985 16.225 1.00 98.88 97 VAL A N 1
ATOM 755 C CA . VAL A 1 97 ? -1.511 -4.763 16.963 1.00 98.88 97 VAL A CA 1
ATOM 756 C C . VAL A 1 97 ? -2.155 -3.931 18.073 1.00 98.88 97 VAL A C 1
ATOM 758 O O . VAL A 1 97 ? -3.384 -3.927 18.196 1.00 98.88 97 VAL A O 1
ATOM 761 N N . ALA A 1 98 ? -1.354 -3.211 18.866 1.00 98.75 98 ALA A N 1
ATOM 762 C CA . ALA A 1 98 ? -1.863 -2.349 19.932 1.00 98.75 98 ALA A CA 1
ATOM 763 C C . ALA A 1 98 ? -2.776 -1.241 19.379 1.00 98.75 98 ALA A C 1
ATOM 765 O O . ALA A 1 98 ? -3.877 -1.024 19.892 1.00 98.75 98 ALA A O 1
ATOM 766 N N . VAL A 1 99 ? -2.353 -0.596 18.288 1.00 98.81 99 VAL A N 1
ATOM 767 C CA . VAL A 1 99 ? -3.135 0.444 17.612 1.00 98.81 99 VAL A CA 1
ATOM 768 C C . VAL A 1 99 ? -4.439 -0.117 17.046 1.00 98.81 99 VAL A C 1
ATOM 770 O O . VAL A 1 99 ? -5.506 0.414 17.341 1.00 98.81 99 VAL A O 1
ATOM 773 N N . ILE A 1 100 ? -4.392 -1.207 16.278 1.00 98.88 100 ILE A N 1
ATOM 774 C CA . ILE A 1 100 ? -5.581 -1.781 15.628 1.00 98.88 100 ILE A CA 1
ATOM 775 C C . ILE A 1 100 ? -6.640 -2.153 16.672 1.00 98.88 100 ILE A C 1
ATOM 777 O O . ILE A 1 100 ? -7.805 -1.786 16.506 1.00 98.88 100 ILE A O 1
ATOM 781 N N . ARG A 1 101 ? -6.242 -2.785 17.787 1.00 98.81 101 ARG A N 1
ATOM 782 C CA . ARG A 1 101 ? -7.159 -3.128 18.890 1.00 98.81 101 ARG A CA 1
ATOM 783 C C . ARG A 1 101 ? -7.873 -1.901 19.451 1.00 98.81 101 ARG A C 1
ATOM 785 O O . ARG A 1 101 ? -9.088 -1.930 19.635 1.00 98.81 101 ARG A O 1
ATOM 792 N N . ALA A 1 102 ? -7.140 -0.814 19.685 1.00 98.62 102 ALA A N 1
ATOM 793 C CA . ALA A 1 102 ? -7.718 0.428 20.190 1.00 98.62 102 ALA A CA 1
ATOM 794 C C . ALA A 1 102 ? -8.683 1.084 19.185 1.00 98.62 102 ALA A C 1
ATOM 796 O O . ALA A 1 102 ? -9.677 1.695 19.585 1.00 98.62 102 ALA A O 1
ATOM 797 N N . LEU A 1 103 ? -8.421 0.934 17.883 1.00 98.62 103 LEU A N 1
ATOM 798 C CA . LEU A 1 103 ? -9.235 1.515 16.816 1.00 98.62 103 LEU A CA 1
ATOM 799 C C . LEU A 1 103 ? -10.487 0.686 16.466 1.00 98.62 103 LEU A C 1
ATOM 801 O O . LEU A 1 103 ? -11.395 1.210 15.820 1.00 98.62 103 LEU A O 1
ATOM 805 N N . LYS A 1 104 ? -10.631 -0.561 16.942 1.00 98.12 104 LYS A N 1
ATOM 806 C CA . LYS A 1 104 ? -11.857 -1.354 16.696 1.00 98.12 104 LYS A CA 1
ATOM 807 C C . LYS A 1 104 ? -13.135 -0.681 17.191 1.00 98.12 104 LYS A C 1
ATOM 809 O O . LYS A 1 104 ? -14.184 -0.868 16.582 1.00 98.12 104 LYS A O 1
ATOM 814 N N . ARG A 1 105 ? -13.048 0.161 18.226 1.00 97.75 105 ARG A N 1
ATOM 815 C CA . ARG A 1 105 ? -14.188 0.911 18.785 1.00 97.75 105 ARG A CA 1
ATOM 816 C C . ARG A 1 105 ? -14.893 1.836 17.783 1.00 97.75 105 ARG A C 1
ATOM 818 O O . ARG A 1 105 ? -16.011 2.266 18.046 1.00 97.75 105 ARG A O 1
ATOM 825 N N . TYR A 1 106 ? -14.243 2.179 16.668 1.00 98.00 106 TYR A N 1
ATOM 826 C CA . TYR A 1 106 ? -14.820 3.048 15.641 1.00 98.00 106 TYR A CA 1
ATOM 827 C C . TYR A 1 106 ? -15.762 2.321 14.677 1.00 98.00 106 TYR A C 1
ATOM 829 O O . TYR A 1 106 ? -16.461 2.996 13.930 1.00 98.00 106 TYR A O 1
ATOM 837 N N . ASN A 1 107 ? -15.824 0.983 14.722 1.00 97.06 107 ASN A N 1
ATOM 838 C CA . ASN A 1 107 ? -16.757 0.163 13.939 1.00 97.06 107 ASN A CA 1
ATOM 839 C C . ASN A 1 107 ? -16.721 0.436 12.422 1.00 97.06 107 ASN A C 1
ATOM 841 O O . ASN A 1 107 ? -17.743 0.353 11.745 1.00 97.06 107 ASN A O 1
ATOM 845 N N . VAL A 1 108 ? -15.537 0.741 11.892 1.00 98.44 108 VAL A N 1
ATOM 846 C CA . VAL A 1 108 ? -15.261 0.863 10.454 1.00 98.44 108 VAL A CA 1
ATOM 847 C C . VAL A 1 108 ? -14.180 -0.144 10.046 1.00 98.44 108 VAL A C 1
ATOM 849 O O . VAL A 1 108 ? -13.386 -0.537 10.907 1.00 98.44 108 VAL A O 1
ATOM 852 N N . PRO A 1 109 ? -14.120 -0.568 8.769 1.00 98.69 109 PRO A N 1
ATOM 853 C CA . PRO A 1 109 ? -13.063 -1.449 8.285 1.00 98.69 109 PRO A CA 1
ATOM 854 C C . PRO A 1 109 ? -11.659 -0.879 8.520 1.00 98.69 109 PRO A C 1
ATOM 856 O O . PRO A 1 109 ? -11.428 0.321 8.334 1.00 98.69 109 PRO A O 1
ATOM 859 N N . ILE A 1 110 ? -10.718 -1.748 8.893 1.00 98.88 110 ILE A N 1
ATOM 860 C CA . ILE A 1 110 ? -9.312 -1.396 9.123 1.00 98.88 110 ILE A CA 1
ATOM 861 C C . ILE A 1 110 ? -8.420 -2.156 8.141 1.00 98.88 110 ILE A C 1
ATOM 863 O O . ILE A 1 110 ? -8.386 -3.386 8.155 1.00 98.88 110 ILE A O 1
ATOM 867 N N . GLY A 1 111 ? -7.651 -1.436 7.323 1.00 98.75 111 GLY A N 1
ATOM 868 C CA . GLY A 1 111 ? -6.576 -2.035 6.530 1.00 98.75 111 GLY A CA 1
ATOM 869 C C . GLY A 1 111 ? -5.207 -1.719 7.095 1.00 98.75 111 GLY A C 1
ATOM 870 O O . GLY A 1 111 ? -4.987 -0.646 7.659 1.00 98.75 111 GLY A O 1
ATOM 871 N N . VAL A 1 112 ? -4.281 -2.658 6.927 1.00 98.88 112 VAL A N 1
ATOM 872 C CA . VAL A 1 112 ? -2.915 -2.525 7.430 1.00 98.88 112 VAL A CA 1
ATOM 873 C C . VAL A 1 112 ? -1.877 -2.907 6.379 1.00 98.88 112 VAL A C 1
ATOM 875 O O . VAL A 1 112 ? -1.989 -3.935 5.711 1.00 98.88 112 VAL A O 1
ATOM 878 N N . ALA A 1 113 ? -0.847 -2.071 6.248 1.00 98.56 113 ALA A N 1
ATOM 879 C CA . ALA A 1 113 ? 0.354 -2.330 5.468 1.00 98.56 113 ALA A CA 1
ATOM 880 C C . ALA A 1 113 ? 1.598 -2.351 6.356 1.00 98.56 113 ALA A C 1
ATOM 882 O O . ALA A 1 113 ? 1.860 -1.398 7.091 1.00 98.56 113 ALA A O 1
ATOM 883 N N . ALA A 1 114 ? 2.381 -3.421 6.246 1.00 98.19 114 ALA A N 1
ATOM 884 C CA . ALA A 1 114 ? 3.612 -3.611 7.005 1.00 98.19 114 ALA A CA 1
ATOM 885 C C . ALA A 1 114 ? 4.611 -4.470 6.218 1.00 98.19 114 ALA A C 1
ATOM 887 O O . ALA A 1 114 ? 4.264 -5.063 5.196 1.00 98.19 114 ALA A O 1
ATOM 888 N N . TYR A 1 115 ? 5.845 -4.568 6.706 1.00 98.38 115 TYR A N 1
ATOM 889 C CA . TYR A 1 115 ? 6.718 -5.676 6.325 1.00 98.38 115 TYR A CA 1
ATOM 890 C C . TYR A 1 115 ? 6.307 -6.925 7.130 1.00 98.38 115 TYR A C 1
ATOM 892 O O . TYR A 1 115 ? 6.026 -6.789 8.325 1.00 98.38 115 TYR A O 1
ATOM 900 N N . PRO A 1 116 ? 6.198 -8.117 6.514 1.00 98.50 116 PRO A N 1
ATOM 901 C CA . PRO A 1 116 ? 5.746 -9.307 7.226 1.00 98.50 116 PRO A CA 1
ATOM 902 C C . PRO A 1 116 ? 6.756 -9.796 8.270 1.00 98.50 116 PRO A C 1
ATOM 904 O O . PRO A 1 116 ? 7.957 -9.556 8.169 1.00 98.50 116 PRO A O 1
ATOM 907 N N . THR A 1 117 ? 6.251 -10.557 9.239 1.00 98.50 117 THR A N 1
ATOM 908 C CA . THR A 1 117 ? 7.019 -11.432 10.137 1.00 98.50 117 THR A CA 1
ATOM 909 C C . THR A 1 117 ? 6.377 -12.814 10.135 1.00 98.50 117 THR A C 1
ATOM 911 O O . THR A 1 117 ? 5.297 -13.008 9.578 1.00 98.50 117 THR A O 1
ATOM 914 N N . ARG A 1 118 ? 7.000 -13.801 10.789 1.00 97.75 118 ARG A N 1
ATOM 915 C CA . ARG A 1 118 ? 6.480 -15.180 10.807 1.00 97.75 118 ARG A CA 1
ATOM 916 C C . ARG A 1 118 ? 5.029 -15.282 11.305 1.00 97.75 118 ARG A C 1
ATOM 918 O O . ARG A 1 118 ? 4.287 -16.135 10.836 1.00 97.75 118 ARG A O 1
ATOM 925 N N . ASN A 1 119 ? 4.632 -14.428 12.251 1.00 97.25 119 ASN A N 1
ATOM 926 C CA . ASN A 1 119 ? 3.312 -14.476 12.889 1.00 97.25 119 ASN A CA 1
ATOM 927 C C . ASN A 1 119 ? 2.441 -13.246 12.583 1.00 97.25 119 ASN A C 1
ATOM 929 O O . ASN A 1 119 ? 1.309 -13.173 13.068 1.00 97.25 119 ASN A O 1
ATOM 933 N N . SER A 1 120 ? 2.935 -12.284 11.791 1.00 98.69 120 SER A N 1
ATOM 934 C CA . SER A 1 120 ? 2.273 -10.989 11.583 1.00 98.69 120 SER A CA 1
ATOM 935 C C . SER A 1 120 ? 0.856 -11.129 11.048 1.00 98.69 120 SER A C 1
ATOM 937 O O . SER A 1 120 ? -0.053 -10.485 11.560 1.00 98.69 120 SER A O 1
ATOM 939 N N . THR A 1 121 ? 0.639 -12.005 10.066 1.00 98.75 121 THR A N 1
ATOM 940 C CA . THR A 1 121 ? -0.675 -12.227 9.453 1.00 98.75 121 THR A CA 1
ATOM 941 C C . THR A 1 121 ? -1.731 -12.582 10.500 1.00 98.75 121 THR A C 1
ATOM 943 O O . THR A 1 121 ? -2.788 -11.953 10.563 1.00 98.75 121 THR A O 1
ATOM 946 N N . LYS A 1 122 ? -1.434 -13.570 11.352 1.00 98.75 122 LYS A N 1
ATOM 947 C CA . LYS A 1 122 ? -2.347 -14.026 12.404 1.00 98.75 122 LYS A CA 1
ATOM 948 C C . LYS A 1 122 ? -2.574 -12.929 13.443 1.00 98.75 122 LYS A C 1
ATOM 950 O O . LYS A 1 122 ? -3.720 -12.615 13.745 1.00 98.75 122 LYS A O 1
ATOM 955 N N . LEU A 1 123 ? -1.496 -12.310 13.929 1.00 98.81 123 LEU A N 1
ATOM 956 C CA . LEU A 1 123 ? -1.563 -11.266 14.954 1.00 98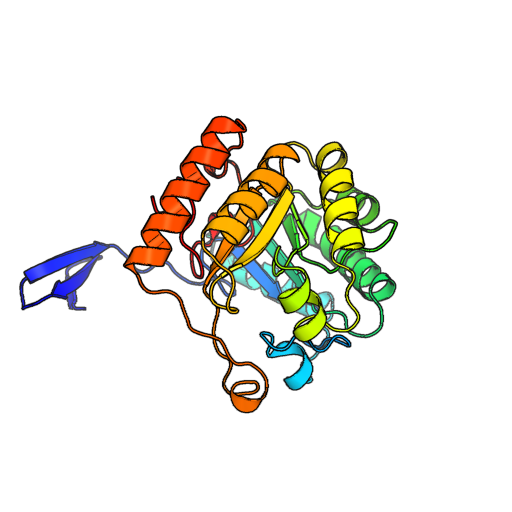.81 123 LEU A CA 1
ATOM 957 C C . LEU A 1 123 ? -2.390 -10.057 14.497 1.00 98.81 123 LEU A C 1
ATOM 959 O O . LEU A 1 123 ? -3.237 -9.570 15.243 1.00 98.81 123 LEU A O 1
ATOM 963 N N . LEU A 1 124 ? -2.185 -9.596 13.260 1.00 98.88 124 LEU A N 1
ATOM 964 C CA . LEU A 1 124 ? -2.931 -8.475 12.686 1.00 98.88 124 LEU A CA 1
ATOM 965 C C . LEU A 1 124 ? -4.411 -8.827 12.484 1.00 98.88 124 LEU A C 1
ATOM 967 O O . LEU A 1 124 ? -5.281 -8.001 12.768 1.00 98.88 124 LEU A O 1
ATOM 971 N N . LYS A 1 125 ? -4.717 -10.058 12.046 1.00 98.81 125 LYS A N 1
ATOM 972 C CA . LYS A 1 125 ? -6.104 -10.520 11.913 1.00 98.81 125 LYS A CA 1
ATOM 973 C C . LYS A 1 125 ? -6.812 -10.580 13.266 1.00 98.81 125 LYS A C 1
ATOM 975 O O . LYS A 1 125 ? -7.917 -10.062 13.394 1.00 98.81 125 LYS A O 1
ATOM 980 N N . GLU A 1 126 ? -6.166 -11.156 14.278 1.00 98.81 126 GLU A N 1
ATOM 981 C CA . GLU A 1 126 ? -6.692 -11.264 15.646 1.00 98.81 126 GLU A CA 1
ATOM 982 C C . GLU A 1 126 ? -6.826 -9.902 16.339 1.00 98.81 126 GLU A C 1
ATOM 984 O O . GLU A 1 126 ? -7.731 -9.705 17.148 1.00 98.81 126 GLU A O 1
ATOM 989 N N . ALA A 1 127 ? -5.964 -8.936 16.008 1.00 98.81 127 ALA A N 1
ATOM 990 C CA . ALA A 1 127 ? -6.122 -7.548 16.443 1.00 98.81 127 ALA A CA 1
ATOM 991 C C . ALA A 1 127 ? -7.383 -6.891 15.854 1.00 98.81 127 ALA A C 1
ATOM 993 O O . ALA A 1 127 ? -7.922 -5.951 16.439 1.00 98.81 127 ALA A O 1
ATOM 994 N N . GLY A 1 128 ? -7.863 -7.413 14.722 1.00 98.69 128 GLY A N 1
ATOM 995 C CA . GLY A 1 128 ? -9.113 -7.029 14.083 1.00 98.69 128 GLY A CA 1
ATOM 996 C C . GLY A 1 128 ? -8.950 -6.269 12.769 1.00 98.69 128 GLY A C 1
ATOM 997 O O . GLY A 1 128 ? -9.887 -5.562 12.395 1.00 98.69 128 GLY A O 1
ATOM 998 N N . ALA A 1 129 ? -7.810 -6.411 12.081 1.00 98.81 129 ALA A N 1
ATOM 999 C CA . ALA A 1 129 ? -7.657 -5.939 10.708 1.00 98.81 129 ALA A CA 1
ATOM 1000 C C . ALA A 1 129 ? -8.590 -6.699 9.747 1.00 98.81 129 ALA A C 1
ATOM 1002 O O . ALA A 1 129 ? -8.740 -7.926 9.810 1.00 98.81 129 ALA A O 1
ATOM 1003 N N . ASP A 1 130 ? -9.188 -5.957 8.824 1.00 98.81 130 ASP A N 1
ATOM 1004 C CA . ASP A 1 130 ? -10.114 -6.458 7.813 1.00 98.81 130 ASP A CA 1
ATOM 1005 C C . ASP A 1 130 ? -9.406 -6.705 6.473 1.00 98.81 130 ASP A C 1
ATOM 1007 O O . ASP A 1 130 ? -9.740 -7.664 5.776 1.00 98.81 130 ASP A O 1
ATOM 1011 N N . GLU A 1 131 ? -8.389 -5.897 6.147 1.00 98.81 131 GLU A N 1
ATOM 1012 C CA . GLU A 1 131 ? -7.596 -5.995 4.912 1.00 98.81 131 GLU A CA 1
ATOM 1013 C C . GLU A 1 131 ? -6.088 -5.907 5.191 1.00 98.81 131 GLU A C 1
ATOM 1015 O O . GLU A 1 131 ? -5.637 -5.157 6.059 1.00 98.81 131 GLU A O 1
ATOM 1020 N N . LEU A 1 132 ? -5.296 -6.675 4.439 1.00 98.81 132 LEU A N 1
ATOM 1021 C CA . LEU A 1 132 ? -3.846 -6.772 4.597 1.00 98.81 132 LEU A CA 1
ATOM 1022 C C . LEU A 1 132 ? -3.115 -6.367 3.318 1.00 98.81 132 LEU A C 1
ATOM 1024 O O . LEU A 1 132 ? -3.525 -6.709 2.205 1.00 98.81 132 LEU A O 1
ATOM 1028 N N . LYS A 1 133 ? -1.977 -5.693 3.480 1.00 98.62 133 LYS A N 1
ATOM 1029 C CA . LYS A 1 133 ? -1.066 -5.389 2.383 1.00 98.62 133 LYS A CA 1
ATOM 1030 C C . LYS A 1 133 ? 0.390 -5.662 2.752 1.00 98.62 133 LYS A C 1
ATOM 1032 O O . LYS A 1 133 ? 0.946 -5.002 3.626 1.00 98.62 133 LYS A O 1
ATOM 1037 N N . TYR A 1 134 ? 1.020 -6.575 2.019 1.00 98.81 134 TYR A N 1
ATOM 1038 C CA . TYR A 1 134 ? 2.473 -6.772 2.007 1.00 98.81 134 TYR A CA 1
ATOM 1039 C C . TYR A 1 134 ? 2.974 -6.500 0.595 1.00 98.81 134 TYR A C 1
ATOM 1041 O O . TYR A 1 134 ? 2.435 -7.045 -0.365 1.00 98.81 134 TYR A O 1
ATOM 1049 N N . ASN A 1 135 ? 3.968 -5.633 0.432 1.00 98.44 135 ASN A N 1
ATOM 1050 C CA . ASN A 1 135 ? 4.383 -5.181 -0.894 1.00 98.44 135 ASN A CA 1
ATOM 1051 C C . ASN A 1 135 ? 5.542 -6.018 -1.421 1.00 98.44 135 ASN A C 1
ATOM 1053 O O . ASN A 1 135 ? 6.576 -6.110 -0.767 1.00 98.44 135 ASN A O 1
ATOM 1057 N N . VAL A 1 136 ? 5.391 -6.563 -2.626 1.00 98.31 136 VAL A N 1
ATOM 1058 C CA . VAL A 1 136 ? 6.503 -7.191 -3.354 1.00 98.31 136 VAL A CA 1
ATOM 1059 C C . VAL A 1 136 ? 7.500 -6.163 -3.871 1.00 98.31 136 VAL A C 1
ATOM 1061 O O . VAL A 1 136 ? 8.656 -6.507 -4.096 1.00 98.31 136 VAL A O 1
ATOM 1064 N N . GLU A 1 137 ? 7.054 -4.914 -4.042 1.00 98.00 137 GLU A N 1
ATOM 1065 C CA . GLU A 1 137 ? 7.785 -3.768 -4.591 1.00 98.00 137 GLU A CA 1
ATOM 1066 C C . GLU A 1 137 ? 8.201 -3.956 -6.057 1.00 98.00 137 GLU A C 1
ATOM 1068 O O . GLU A 1 137 ? 7.878 -3.115 -6.887 1.00 98.00 137 GLU A O 1
ATOM 1073 N N . THR A 1 138 ? 8.826 -5.075 -6.424 1.00 98.19 138 THR A N 1
ATOM 1074 C CA . THR A 1 138 ? 9.064 -5.489 -7.811 1.00 98.19 138 THR A CA 1
ATOM 1075 C C . THR A 1 138 ? 9.165 -7.010 -7.943 1.00 98.19 138 THR A C 1
ATOM 1077 O O . THR A 1 138 ? 9.745 -7.701 -7.102 1.00 98.19 138 THR A O 1
ATOM 1080 N N . MET A 1 139 ? 8.633 -7.545 -9.044 1.00 97.94 139 MET A N 1
ATOM 1081 C CA . MET A 1 139 ? 8.743 -8.967 -9.394 1.00 97.94 139 MET A CA 1
ATOM 1082 C C . MET A 1 139 ? 10.020 -9.292 -10.187 1.00 97.94 139 MET A C 1
ATOM 1084 O O . MET A 1 139 ? 10.350 -10.465 -10.376 1.00 97.94 139 MET A O 1
ATOM 1088 N N . ASN A 1 140 ? 10.823 -8.287 -10.555 1.00 98.00 140 ASN A N 1
ATOM 1089 C CA . ASN A 1 140 ? 12.155 -8.495 -11.122 1.00 98.00 140 ASN A CA 1
ATOM 1090 C C . ASN A 1 140 ? 13.189 -8.704 -10.001 1.00 98.00 140 ASN A C 1
ATOM 1092 O O . ASN A 1 140 ? 13.313 -7.872 -9.102 1.00 98.00 140 ASN A O 1
ATOM 1096 N N . ARG A 1 141 ? 13.922 -9.824 -10.038 1.00 96.81 141 ARG A N 1
ATOM 1097 C CA . ARG A 1 141 ? 14.837 -10.207 -8.949 1.00 96.81 141 ARG A CA 1
ATOM 1098 C C . ARG A 1 141 ? 16.035 -9.276 -8.861 1.00 96.81 141 ARG A C 1
ATOM 1100 O O . ARG A 1 141 ? 16.353 -8.799 -7.779 1.00 96.81 141 ARG A O 1
ATOM 1107 N N . ASP A 1 142 ? 16.643 -8.982 -9.999 1.00 97.12 142 ASP A N 1
ATOM 1108 C CA . ASP A 1 142 ? 17.854 -8.171 -10.058 1.00 97.12 142 ASP A CA 1
ATOM 1109 C C . ASP A 1 142 ? 17.569 -6.728 -9.638 1.00 97.12 142 ASP A C 1
ATOM 1111 O O . ASP A 1 142 ? 18.395 -6.093 -8.985 1.00 97.12 142 ASP A O 1
ATOM 1115 N N . ILE A 1 143 ? 16.383 -6.208 -9.976 1.00 97.81 143 ILE A N 1
ATOM 1116 C CA . ILE A 1 143 ? 15.933 -4.900 -9.489 1.00 97.81 143 ILE A CA 1
ATOM 1117 C C . ILE A 1 143 ? 15.704 -4.964 -7.977 1.00 97.81 143 ILE A C 1
ATOM 1119 O O . ILE A 1 143 ? 16.229 -4.108 -7.268 1.00 97.81 143 ILE A O 1
ATOM 1123 N N . PHE A 1 144 ? 14.985 -5.975 -7.468 1.00 98.38 144 PHE A N 1
ATOM 1124 C CA . PHE A 1 144 ? 14.726 -6.130 -6.030 1.00 98.38 144 PHE A CA 1
ATOM 1125 C C . PHE A 1 144 ? 16.029 -6.148 -5.218 1.00 98.38 144 PHE A C 1
A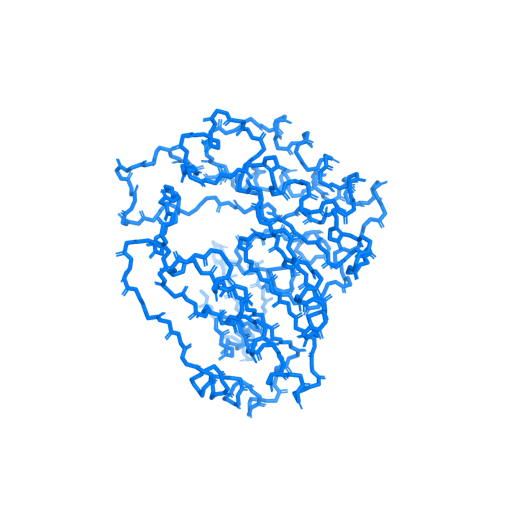TOM 1127 O O . PHE A 1 144 ? 16.186 -5.358 -4.289 1.00 98.38 144 PHE A O 1
ATOM 1134 N N . ASP A 1 145 ? 16.996 -6.977 -5.612 1.00 96.56 145 ASP A N 1
ATOM 1135 C CA . ASP A 1 145 ? 18.272 -7.131 -4.903 1.00 96.56 145 ASP A CA 1
ATOM 1136 C C . ASP A 1 145 ? 19.091 -5.821 -4.897 1.00 96.56 145 ASP A C 1
ATOM 1138 O O . ASP A 1 145 ? 19.816 -5.526 -3.940 1.00 96.56 145 ASP A O 1
ATOM 1142 N N . LYS A 1 146 ? 18.937 -4.984 -5.934 1.00 96.06 146 LYS A N 1
ATOM 1143 C CA . LYS A 1 146 ? 19.564 -3.655 -6.010 1.00 96.06 146 LYS A CA 1
ATOM 1144 C C . LYS A 1 146 ? 18.875 -2.626 -5.115 1.00 96.06 146 LYS A C 1
ATOM 1146 O O . LYS A 1 146 ? 19.568 -1.879 -4.419 1.00 96.06 146 LYS A O 1
ATOM 1151 N N . VAL A 1 147 ? 17.540 -2.557 -5.148 1.00 97.00 147 VAL A N 1
ATOM 1152 C CA . VAL A 1 147 ? 16.784 -1.426 -4.577 1.00 97.00 147 VAL A CA 1
ATOM 1153 C C . VAL A 1 147 ? 16.145 -1.707 -3.220 1.00 97.00 147 VAL A C 1
ATOM 1155 O O . VAL A 1 147 ? 15.796 -0.744 -2.548 1.00 97.00 147 VAL A O 1
ATOM 1158 N N . CYS A 1 148 ? 16.017 -2.968 -2.797 1.00 97.25 148 CYS A N 1
ATOM 1159 C CA . CYS A 1 148 ? 15.343 -3.415 -1.568 1.00 97.25 148 CYS A CA 1
ATOM 1160 C C . CYS A 1 148 ? 16.297 -4.153 -0.609 1.00 97.25 148 CYS A C 1
ATOM 1162 O O . CYS A 1 148 ? 15.943 -5.174 -0.017 1.00 97.25 148 CYS A O 1
ATOM 1164 N N . LYS A 1 149 ? 17.532 -3.657 -0.454 1.00 93.69 149 LYS A N 1
ATOM 1165 C CA . LYS A 1 149 ? 18.551 -4.303 0.391 1.00 93.69 149 LYS A CA 1
ATOM 1166 C C . LYS A 1 149 ? 18.043 -4.548 1.818 1.00 93.69 149 LYS A C 1
ATOM 1168 O O . LYS A 1 149 ? 17.517 -3.644 2.463 1.00 93.69 149 LYS A O 1
ATOM 1173 N N . GLY A 1 150 ? 18.251 -5.771 2.306 1.00 93.75 150 GLY A N 1
ATOM 1174 C CA . GLY A 1 150 ? 17.821 -6.215 3.637 1.00 93.75 150 GLY A CA 1
ATOM 1175 C C . GLY A 1 150 ? 16.403 -6.793 3.696 1.00 93.75 150 GLY A C 1
ATOM 1176 O O . GLY A 1 150 ? 16.040 -7.364 4.720 1.00 93.75 150 GLY A O 1
ATOM 1177 N N . LEU A 1 151 ? 15.622 -6.700 2.615 1.00 97.50 151 LEU A N 1
ATOM 1178 C CA . LEU A 1 151 ? 14.323 -7.364 2.496 1.00 97.50 151 LEU A CA 1
ATOM 1179 C C . LEU A 1 151 ? 14.463 -8.721 1.795 1.00 97.50 151 LEU A C 1
ATOM 1181 O O . LEU A 1 151 ? 15.401 -8.952 1.034 1.00 97.50 151 LEU A O 1
ATOM 1185 N N . SER A 1 152 ? 13.491 -9.610 2.011 1.00 97.81 152 SER A N 1
ATOM 1186 C CA . SER A 1 152 ? 13.401 -10.891 1.303 1.00 97.81 152 SER A CA 1
ATOM 1187 C C . SER A 1 152 ? 12.116 -10.972 0.489 1.00 97.81 152 SER A C 1
ATOM 1189 O O . SER A 1 152 ? 11.021 -11.118 1.032 1.00 97.81 152 SER A O 1
ATOM 1191 N N . ARG A 1 153 ? 12.247 -10.923 -0.840 1.00 97.56 153 ARG A N 1
ATOM 1192 C CA . ARG A 1 153 ? 11.102 -11.026 -1.752 1.00 97.56 153 ARG A CA 1
ATOM 1193 C C . ARG A 1 153 ? 10.373 -12.360 -1.627 1.00 97.56 153 ARG A C 1
ATOM 1195 O O . ARG A 1 153 ? 9.148 -12.389 -1.645 1.00 97.56 153 ARG A O 1
ATOM 1202 N N . ASN A 1 154 ? 11.117 -13.457 -1.482 1.00 98.31 154 ASN A N 1
ATOM 1203 C CA . ASN A 1 154 ? 10.521 -14.783 -1.315 1.00 98.31 154 ASN A CA 1
ATOM 1204 C C . ASN A 1 154 ? 9.709 -14.847 -0.021 1.00 98.31 154 ASN A C 1
ATOM 1206 O O . ASN A 1 154 ? 8.571 -15.295 -0.043 1.00 98.31 154 ASN A O 1
ATOM 1210 N N . PHE A 1 155 ? 10.245 -14.294 1.071 1.00 98.62 155 PHE A N 1
ATOM 1211 C CA . PHE A 1 155 ? 9.524 -14.236 2.339 1.00 98.62 155 PHE A CA 1
ATOM 1212 C C . PHE A 1 155 ? 8.240 -13.403 2.242 1.00 98.62 155 PHE A C 1
ATOM 1214 O O . PHE A 1 155 ? 7.213 -13.793 2.792 1.00 98.62 155 PHE A O 1
ATOM 1221 N N . ILE A 1 156 ? 8.262 -12.293 1.496 1.00 98.75 156 ILE A N 1
ATOM 1222 C CA . ILE A 1 156 ? 7.059 -11.498 1.219 1.00 98.75 156 ILE A CA 1
ATOM 1223 C C . ILE A 1 156 ? 6.026 -12.312 0.429 1.00 98.75 156 ILE A C 1
ATOM 1225 O O . ILE A 1 156 ? 4.853 -12.321 0.796 1.00 98.75 156 ILE A O 1
ATOM 1229 N N . LEU A 1 157 ? 6.443 -12.997 -0.640 1.00 98.75 157 LEU A N 1
ATOM 1230 C CA . LEU A 1 157 ? 5.552 -13.810 -1.475 1.00 98.75 157 LEU A CA 1
ATOM 1231 C C . LEU A 1 157 ? 4.935 -14.979 -0.696 1.00 98.75 157 LEU A C 1
ATOM 1233 O O . LEU A 1 157 ? 3.738 -15.231 -0.825 1.00 98.75 157 LEU A O 1
ATOM 1237 N N . ASP A 1 158 ? 5.725 -15.653 0.139 1.00 98.69 158 ASP A N 1
ATOM 1238 C CA . ASP A 1 158 ? 5.234 -16.716 1.018 1.00 98.69 158 ASP A CA 1
ATOM 1239 C C . ASP A 1 158 ? 4.244 -16.156 2.051 1.00 98.69 158 ASP A C 1
ATOM 1241 O O . ASP A 1 158 ? 3.139 -16.675 2.193 1.00 98.69 158 ASP A O 1
ATOM 1245 N N . SER A 1 159 ? 4.562 -15.014 2.670 1.00 98.81 159 SER A N 1
ATOM 1246 C CA . SER A 1 159 ? 3.668 -14.343 3.628 1.00 98.81 159 SER A CA 1
ATOM 1247 C C . SER A 1 159 ? 2.349 -13.887 2.994 1.00 98.81 159 SER A C 1
ATOM 1249 O O . SER A 1 159 ? 1.300 -13.928 3.636 1.00 98.81 159 SER A O 1
ATOM 1251 N N . LEU A 1 160 ? 2.378 -13.451 1.730 1.00 98.88 160 LEU A N 1
ATOM 1252 C CA . LEU A 1 160 ? 1.184 -13.107 0.955 1.00 98.88 160 LEU A CA 1
ATOM 1253 C C . LEU A 1 160 ? 0.315 -14.337 0.678 1.00 98.88 160 LEU A C 1
ATOM 1255 O O . LEU A 1 160 ? -0.905 -14.270 0.842 1.00 98.88 160 LEU A O 1
ATOM 1259 N N . ARG A 1 161 ? 0.934 -15.460 0.293 1.00 98.50 161 ARG A N 1
ATOM 1260 C CA . ARG A 1 161 ? 0.237 -16.735 0.077 1.00 98.50 161 ARG A CA 1
ATOM 1261 C C . ARG A 1 161 ? -0.457 -17.204 1.356 1.00 98.50 161 ARG A C 1
ATOM 1263 O O . ARG A 1 161 ? -1.626 -17.581 1.304 1.00 98.50 161 ARG A O 1
ATOM 1270 N N . ASP A 1 162 ? 0.229 -17.104 2.491 1.00 98.12 162 ASP A N 1
ATOM 1271 C CA . ASP A 1 162 ? -0.292 -17.500 3.803 1.00 98.12 162 ASP A CA 1
ATOM 1272 C C . ASP A 1 162 ? -1.358 -16.528 4.336 1.00 98.12 162 ASP A C 1
ATOM 1274 O O . ASP A 1 162 ? -2.222 -16.908 5.129 1.00 98.12 162 ASP A O 1
ATOM 1278 N N . ALA A 1 163 ? -1.349 -15.271 3.886 1.00 98.75 163 ALA A N 1
ATOM 1279 C CA . ALA A 1 163 ? -2.337 -14.278 4.288 1.00 98.75 163 ALA A CA 1
ATOM 1280 C C . ALA A 1 163 ? -3.729 -14.507 3.705 1.00 98.75 163 ALA A C 1
ATOM 1282 O O . ALA A 1 163 ? -4.728 -14.226 4.371 1.00 98.75 163 ALA A O 1
ATOM 1283 N N . VAL A 1 164 ? -3.814 -15.024 2.483 1.00 98.69 164 VAL A N 1
ATOM 1284 C CA . VAL A 1 164 ? -5.086 -15.239 1.786 1.00 98.69 164 VAL A CA 1
ATOM 1285 C C . VAL A 1 164 ? -6.042 -16.176 2.535 1.00 98.69 164 VAL A C 1
ATOM 1287 O O . VAL A 1 164 ? -7.197 -15.783 2.700 1.00 98.69 164 VAL A O 1
ATOM 1290 N N . PRO A 1 165 ? -5.642 -17.358 3.044 1.00 98.56 165 PRO A N 1
ATOM 1291 C CA . PRO A 1 165 ? -6.552 -18.199 3.827 1.00 98.56 165 PRO A CA 1
ATOM 1292 C C . PRO A 1 165 ? -6.962 -17.577 5.174 1.00 98.56 165 PRO A C 1
ATOM 1294 O O . PRO A 1 165 ? -8.002 -17.946 5.710 1.00 98.56 165 PRO A O 1
ATOM 1297 N N . VAL A 1 166 ? -6.191 -16.624 5.715 1.00 98.75 166 VAL A N 1
ATOM 1298 C CA . VAL A 1 166 ? -6.482 -15.962 7.003 1.00 98.75 166 VAL A CA 1
ATOM 1299 C C . VAL A 1 166 ? -7.417 -14.758 6.841 1.00 98.75 166 VAL A C 1
ATOM 1301 O O . VAL A 1 166 ? -8.351 -14.575 7.624 1.00 98.75 166 VAL A O 1
ATOM 1304 N N . PHE A 1 167 ? -7.173 -13.914 5.837 1.00 98.69 167 PHE A N 1
ATOM 1305 C CA . PHE A 1 167 ? -7.966 -12.706 5.581 1.00 98.69 167 PHE A CA 1
ATOM 1306 C C . PHE A 1 167 ? -9.143 -12.953 4.633 1.00 98.69 167 PHE A C 1
ATOM 1308 O O . PHE A 1 167 ? -10.153 -12.256 4.725 1.00 98.69 167 PHE A O 1
ATOM 1315 N N . GLY A 1 168 ? -9.035 -13.959 3.768 1.00 97.94 168 GLY A N 1
ATOM 1316 C CA . GLY A 1 168 ? -10.013 -14.300 2.745 1.00 97.94 168 GLY A CA 1
ATOM 1317 C C . GLY A 1 168 ? -9.707 -13.682 1.377 1.00 97.94 168 GLY A C 1
ATOM 1318 O O . GLY A 1 168 ? -8.931 -12.732 1.230 1.00 97.94 168 GLY A O 1
ATOM 1319 N N . LYS A 1 169 ? -10.360 -14.227 0.343 1.00 96.69 169 LYS A N 1
ATOM 1320 C CA . LYS A 1 169 ? -10.267 -13.720 -1.034 1.00 96.69 169 LYS A CA 1
ATOM 1321 C C . LYS A 1 169 ? -10.689 -12.246 -1.092 1.00 96.69 169 LYS A C 1
ATOM 1323 O O . LYS A 1 169 ? -11.667 -11.856 -0.460 1.00 96.69 169 LYS A O 1
ATOM 1328 N N . ASN A 1 170 ? -9.981 -11.452 -1.898 1.00 97.69 170 ASN A N 1
ATOM 1329 C CA . ASN A 1 170 ? -10.183 -10.004 -2.077 1.00 97.69 170 ASN A CA 1
ATOM 1330 C C . ASN A 1 170 ? -9.814 -9.127 -0.865 1.00 97.69 170 ASN A C 1
ATOM 1332 O O . ASN A 1 170 ? -10.115 -7.937 -0.872 1.00 97.69 170 ASN A O 1
ATOM 1336 N N . ARG A 1 171 ? -9.164 -9.687 0.166 1.00 98.44 171 ARG A N 1
ATOM 1337 C CA . ARG A 1 171 ? -8.748 -8.955 1.380 1.00 98.44 171 ARG A CA 1
ATOM 1338 C C . ARG A 1 171 ? -7.237 -8.806 1.534 1.00 98.44 171 ARG A C 1
ATOM 1340 O O . ARG A 1 171 ? -6.778 -8.229 2.514 1.00 98.44 171 ARG A O 1
ATOM 1347 N N . VAL A 1 172 ? -6.467 -9.311 0.570 1.00 98.75 172 VAL A N 1
ATOM 1348 C CA . VAL A 1 172 ? -5.005 -9.214 0.541 1.00 98.75 172 VAL A CA 1
ATOM 1349 C C . VAL A 1 172 ? -4.580 -8.523 -0.747 1.00 98.75 172 VAL A C 1
ATOM 1351 O O . VAL A 1 172 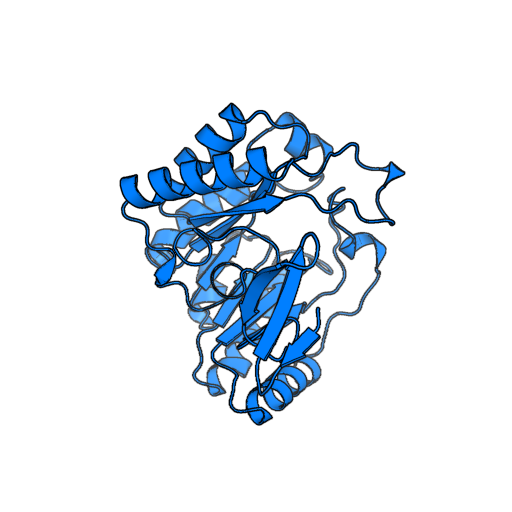? -5.002 -8.911 -1.838 1.00 98.75 172 VAL A O 1
ATOM 1354 N N . SER A 1 173 ? -3.741 -7.500 -0.622 1.00 98.62 173 SER A N 1
ATOM 1355 C CA . SER A 1 173 ? -3.196 -6.749 -1.754 1.00 98.62 173 SER A CA 1
ATOM 1356 C C . SER A 1 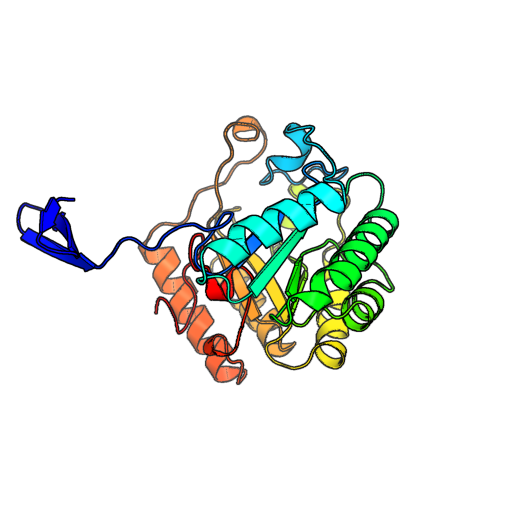173 ? -1.680 -6.608 -1.658 1.00 98.62 173 SER A C 1
ATOM 1358 O O . SER A 1 173 ? -1.081 -6.837 -0.605 1.00 98.62 173 SER A O 1
ATOM 1360 N N . SER A 1 174 ? -1.043 -6.234 -2.763 1.00 98.69 174 SER A N 1
ATOM 1361 C CA . SER A 1 174 ? 0.396 -5.985 -2.803 1.00 98.69 174 SER A CA 1
ATOM 1362 C C . SER A 1 174 ? 0.717 -4.849 -3.757 1.00 98.69 174 SER A C 1
ATOM 1364 O O . SER A 1 174 ? 0.274 -4.874 -4.905 1.00 98.69 174 SER A O 1
ATOM 1366 N N . ASN A 1 175 ? 1.498 -3.859 -3.311 1.00 98.19 175 ASN A N 1
ATOM 1367 C CA . ASN A 1 175 ? 2.036 -2.888 -4.258 1.00 98.19 175 ASN A CA 1
ATOM 1368 C C . ASN A 1 175 ? 3.133 -3.532 -5.106 1.00 98.19 175 ASN A C 1
ATOM 1370 O O . ASN A 1 175 ? 4.021 -4.216 -4.588 1.00 98.19 175 ASN A O 1
ATOM 1374 N N . PHE A 1 176 ? 3.086 -3.224 -6.395 1.00 98.31 176 PHE A N 1
ATOM 1375 C CA . PHE A 1 176 ? 4.092 -3.575 -7.382 1.00 98.31 176 PHE A CA 1
ATOM 1376 C C . PHE A 1 176 ? 4.454 -2.300 -8.148 1.00 98.31 176 PHE A C 1
ATOM 1378 O O . PHE A 1 176 ? 3.646 -1.750 -8.894 1.00 98.31 176 PHE A O 1
ATOM 1385 N N . ILE A 1 177 ? 5.659 -1.791 -7.909 1.00 98.31 177 ILE A N 1
ATOM 1386 C CA . ILE A 1 177 ? 6.153 -0.560 -8.510 1.00 98.31 177 ILE A CA 1
ATOM 1387 C C . ILE A 1 177 ? 6.516 -0.801 -9.979 1.00 98.31 177 ILE A C 1
ATOM 1389 O O . ILE A 1 177 ? 7.207 -1.764 -10.306 1.00 98.31 177 ILE A O 1
ATOM 1393 N N . ILE A 1 178 ? 6.086 0.116 -10.845 1.00 98.44 178 ILE A N 1
ATOM 1394 C CA . ILE A 1 178 ? 6.419 0.148 -12.273 1.00 98.44 178 ILE A CA 1
ATOM 1395 C C . ILE A 1 178 ? 7.229 1.407 -12.612 1.00 98.44 178 ILE A C 1
ATOM 1397 O O . ILE A 1 178 ? 6.943 2.502 -12.117 1.00 98.44 178 ILE A O 1
ATOM 1401 N N . GLY A 1 179 ? 8.240 1.255 -13.467 1.00 97.94 179 GLY A N 1
ATOM 1402 C CA . GLY A 1 179 ? 9.201 2.298 -13.836 1.00 97.94 179 GLY A CA 1
ATOM 1403 C C . GLY A 1 179 ? 10.576 2.183 -13.168 1.00 97.94 179 GLY A C 1
ATOM 1404 O O . GLY A 1 179 ? 11.352 3.135 -13.216 1.00 97.94 179 GLY A O 1
ATOM 1405 N N . LEU A 1 180 ? 10.895 1.038 -12.559 1.00 97.44 180 LEU A N 1
ATOM 1406 C CA . LEU A 1 180 ? 12.207 0.733 -11.972 1.00 97.44 180 LEU A CA 1
ATOM 1407 C C . LEU A 1 180 ? 13.198 0.131 -12.988 1.00 97.44 180 LEU A C 1
ATOM 1409 O O . LEU A 1 180 ? 14.306 -0.246 -12.615 1.00 97.44 180 LEU A O 1
ATOM 1413 N N . GLY A 1 181 ? 12.795 0.011 -14.257 1.00 96.62 181 GLY A N 1
ATOM 1414 C CA . GLY A 1 181 ? 13.570 -0.628 -15.328 1.00 96.62 181 GLY A CA 1
ATOM 1415 C C . GLY A 1 181 ? 13.064 -2.023 -15.708 1.00 96.62 181 GLY A C 1
ATOM 1416 O O . GLY A 1 181 ? 13.695 -2.714 -16.503 1.00 96.62 181 GLY A O 1
ATOM 1417 N N . GLU A 1 182 ? 11.934 -2.456 -15.146 1.00 97.88 182 GLU A N 1
ATOM 1418 C CA . GLU A 1 182 ? 11.282 -3.713 -15.503 1.00 97.88 182 GLU A CA 1
ATOM 1419 C C . GLU A 1 182 ? 10.640 -3.668 -16.901 1.00 97.88 182 GLU A C 1
ATOM 1421 O O . GLU A 1 182 ? 10.171 -2.624 -17.359 1.00 97.88 182 GLU A O 1
ATOM 1426 N N . THR A 1 183 ? 10.567 -4.824 -17.566 1.00 98.31 183 THR A N 1
ATOM 1427 C CA . THR A 1 183 ? 9.831 -4.978 -18.828 1.00 98.31 183 THR A CA 1
ATOM 1428 C C . THR A 1 183 ? 8.333 -5.147 -18.574 1.00 98.31 183 THR A C 1
ATOM 1430 O O . THR A 1 183 ? 7.924 -5.633 -17.519 1.00 98.31 183 THR A O 1
ATOM 1433 N N . ASP A 1 184 ? 7.498 -4.819 -19.563 1.00 98.50 184 ASP A N 1
ATOM 1434 C CA . ASP A 1 184 ? 6.051 -5.086 -19.497 1.00 98.50 184 ASP A CA 1
ATOM 1435 C C . ASP A 1 184 ? 5.746 -6.574 -19.284 1.00 98.50 184 ASP A C 1
ATOM 1437 O O . ASP A 1 184 ? 4.801 -6.909 -18.576 1.00 98.50 184 ASP A O 1
ATOM 1441 N N . GLU A 1 185 ? 6.570 -7.459 -19.847 1.00 98.56 185 GLU A N 1
ATOM 1442 C CA . GLU A 1 185 ? 6.439 -8.904 -19.664 1.00 98.56 185 GLU A CA 1
ATOM 1443 C C . GLU A 1 185 ? 6.675 -9.317 -18.206 1.00 98.56 185 GLU A C 1
ATOM 1445 O O . GLU A 1 185 ? 5.892 -10.076 -17.643 1.00 98.56 185 GLU A O 1
ATOM 1450 N N . CYS A 1 186 ? 7.682 -8.734 -17.545 1.00 98.44 186 CYS A N 1
ATOM 1451 C CA . CYS A 1 186 ? 7.915 -8.954 -16.119 1.00 98.44 186 CYS A CA 1
ATOM 1452 C C . CYS A 1 186 ? 6.734 -8.463 -15.266 1.00 98.44 186 CYS A C 1
ATOM 1454 O O . CYS A 1 186 ? 6.343 -9.127 -14.302 1.00 98.44 186 CYS A O 1
ATOM 1456 N N . VAL A 1 187 ? 6.132 -7.321 -15.625 1.00 98.69 187 VAL A N 1
ATOM 1457 C CA . VAL A 1 187 ? 4.917 -6.832 -14.955 1.00 98.69 187 VAL A CA 1
ATOM 1458 C C . VAL A 1 187 ? 3.765 -7.811 -15.163 1.00 98.69 187 VAL A C 1
ATOM 1460 O O . VAL A 1 187 ? 3.120 -8.193 -14.192 1.00 98.69 187 VAL A O 1
ATOM 1463 N N . ARG A 1 188 ? 3.541 -8.256 -16.404 1.00 98.69 188 ARG A N 1
ATOM 1464 C CA . ARG A 1 188 ? 2.489 -9.207 -16.778 1.00 98.69 188 ARG A CA 1
ATOM 1465 C C . ARG A 1 188 ? 2.601 -10.514 -15.986 1.00 98.69 188 ARG A C 1
ATOM 1467 O O . ARG A 1 188 ? 1.637 -10.920 -15.344 1.00 98.69 188 ARG A O 1
ATOM 1474 N N . GLU A 1 189 ? 3.776 -11.138 -15.976 1.00 98.56 189 GLU A N 1
ATOM 1475 C CA . GLU A 1 189 ? 4.036 -12.368 -15.217 1.00 98.56 189 GLU A CA 1
ATOM 1476 C C . GLU A 1 189 ? 3.870 -12.162 -13.708 1.00 98.56 189 GLU A C 1
ATOM 1478 O O . GLU A 1 189 ? 3.314 -13.011 -13.012 1.00 98.56 189 GLU A O 1
ATOM 1483 N N . GLY A 1 190 ? 4.320 -11.016 -13.192 1.00 98.62 190 GLY A N 1
ATOM 1484 C CA . GLY A 1 190 ? 4.198 -10.673 -11.782 1.00 98.62 190 GLY A CA 1
ATOM 1485 C C . GLY A 1 190 ? 2.752 -10.463 -11.326 1.00 98.62 190 GLY A C 1
ATOM 1486 O O . GLY A 1 190 ? 2.352 -10.979 -10.281 1.00 98.62 190 GLY A O 1
ATOM 1487 N N . VAL A 1 191 ? 1.955 -9.749 -12.125 1.00 98.69 191 VAL A N 1
ATOM 1488 C CA . VAL A 1 191 ? 0.510 -9.565 -11.910 1.00 98.69 191 VAL A CA 1
ATOM 1489 C C . VAL A 1 191 ? -0.201 -10.914 -11.965 1.00 98.69 191 VAL A C 1
ATOM 1491 O O . VAL A 1 191 ? -0.972 -11.228 -11.058 1.00 98.69 191 VAL A O 1
ATOM 1494 N N . GLU A 1 192 ? 0.100 -11.741 -12.969 1.00 98.56 192 GLU A N 1
ATOM 1495 C CA . GLU A 1 192 ? -0.471 -13.083 -13.107 1.00 98.56 192 GLU A CA 1
ATOM 1496 C C . GLU A 1 192 ? -0.137 -13.963 -11.893 1.00 98.56 192 GLU A C 1
ATOM 1498 O O . GLU A 1 192 ? -1.007 -14.657 -11.364 1.00 98.56 192 GLU A O 1
ATOM 1503 N N . HIS A 1 193 ? 1.107 -13.911 -11.416 1.00 98.50 193 HIS A N 1
ATOM 1504 C CA . HIS A 1 193 ? 1.553 -14.659 -10.245 1.00 98.50 193 HIS A CA 1
ATOM 1505 C C . HIS A 1 193 ? 0.794 -14.253 -8.973 1.00 98.50 193 HIS A C 1
ATOM 1507 O O . HIS A 1 193 ? 0.286 -15.118 -8.257 1.00 98.50 193 HIS A O 1
ATOM 1513 N N . LEU A 1 194 ? 0.671 -12.949 -8.704 1.00 98.69 194 LEU A N 1
ATOM 1514 C CA . LEU A 1 194 ? -0.077 -12.435 -7.550 1.00 98.69 194 LEU A CA 1
ATOM 1515 C C . LEU A 1 194 ? -1.568 -12.790 -7.640 1.00 98.69 194 LEU A C 1
ATOM 1517 O O . LEU A 1 194 ? -2.141 -13.304 -6.675 1.00 98.69 194 LEU A O 1
ATOM 1521 N N . ALA A 1 195 ? -2.175 -12.602 -8.813 1.00 98.31 195 ALA A N 1
ATOM 1522 C CA . ALA A 1 195 ? -3.589 -12.878 -9.030 1.00 98.31 195 ALA A CA 1
ATOM 1523 C C . ALA A 1 195 ? -3.924 -14.373 -8.866 1.00 98.31 195 ALA A C 1
ATOM 1525 O O . ALA A 1 195 ? -4.919 -14.706 -8.218 1.00 98.31 195 ALA A O 1
ATOM 1526 N N . LYS A 1 196 ? -3.055 -15.283 -9.341 1.00 97.62 196 LYS A N 1
ATOM 1527 C CA . LYS A 1 196 ? -3.184 -16.739 -9.121 1.00 97.62 196 LYS A CA 1
ATOM 1528 C C . LYS A 1 196 ? -3.164 -17.122 -7.642 1.00 97.62 196 LYS A C 1
ATOM 1530 O O . LYS A 1 196 ? -3.859 -18.052 -7.245 1.00 97.62 196 LYS A O 1
ATOM 1535 N N . MET A 1 197 ? -2.416 -16.390 -6.815 1.00 97.50 197 MET A N 1
ATOM 1536 C CA . MET A 1 197 ? -2.423 -16.568 -5.358 1.00 97.50 197 MET A CA 1
ATOM 1537 C C . MET A 1 197 ? -3.622 -15.897 -4.675 1.00 97.50 197 MET A C 1
ATOM 1539 O O . MET A 1 197 ? -3.711 -15.934 -3.458 1.00 97.50 197 MET A O 1
ATOM 1543 N N . SER A 1 198 ? -4.559 -15.306 -5.425 1.00 98.19 198 SER A N 1
ATOM 1544 C CA . SER A 1 198 ? -5.671 -14.494 -4.912 1.00 98.19 198 SER A CA 1
ATOM 1545 C C . SER A 1 198 ? -5.248 -13.228 -4.148 1.00 98.19 198 SER A C 1
ATOM 1547 O O . SER A 1 198 ? -5.982 -12.743 -3.283 1.00 98.19 198 SER A O 1
ATOM 1549 N N . VAL A 1 199 ? -4.090 -12.667 -4.502 1.00 98.69 199 VAL A N 1
ATOM 1550 C CA . VAL A 1 199 ? -3.613 -11.361 -4.033 1.00 98.69 199 VAL A CA 1
ATOM 1551 C C . VAL A 1 199 ? -3.927 -10.319 -5.098 1.00 98.69 199 VAL A C 1
ATOM 1553 O O . VAL A 1 199 ? -3.626 -10.529 -6.269 1.00 98.69 199 VAL A O 1
ATOM 1556 N N . ILE A 1 200 ? -4.508 -9.183 -4.707 1.00 98.50 200 ILE A N 1
ATOM 1557 C CA . ILE A 1 200 ? -4.796 -8.084 -5.636 1.00 98.50 200 ILE A CA 1
ATOM 1558 C C . ILE A 1 200 ? -3.509 -7.270 -5.881 1.00 98.50 200 ILE A C 1
ATOM 1560 O O . ILE A 1 200 ? -3.015 -6.630 -4.944 1.00 98.50 200 ILE A O 1
ATOM 1564 N N . PRO A 1 201 ? -2.953 -7.260 -7.107 1.00 98.12 201 PRO A N 1
ATOM 1565 C CA . PRO A 1 201 ? -1.805 -6.424 -7.432 1.00 98.12 201 PRO A CA 1
ATOM 1566 C C . PRO A 1 201 ? -2.229 -4.958 -7.584 1.00 98.12 201 PRO A C 1
ATOM 1568 O O . PRO A 1 201 ? -3.191 -4.644 -8.282 1.00 98.12 201 PRO A O 1
ATOM 1571 N N . VAL A 1 202 ? -1.480 -4.054 -6.954 1.00 97.81 202 VAL A N 1
ATOM 1572 C CA . VAL A 1 202 ? -1.642 -2.599 -7.069 1.00 97.81 202 VAL A CA 1
ATOM 1573 C C . VAL A 1 202 ? -0.433 -2.053 -7.815 1.00 97.81 202 VAL A C 1
ATOM 1575 O O . VAL A 1 202 ? 0.643 -1.895 -7.231 1.00 97.81 202 VAL A O 1
ATOM 1578 N N . LEU A 1 203 ? -0.591 -1.805 -9.117 1.00 98.00 203 LEU A N 1
ATOM 1579 C CA . LEU A 1 203 ? 0.484 -1.246 -9.932 1.00 98.00 203 LEU A CA 1
ATOM 1580 C C . LEU A 1 203 ? 0.720 0.212 -9.550 1.00 98.00 203 LEU A C 1
ATOM 1582 O O . LEU A 1 203 ? -0.118 1.074 -9.808 1.00 98.00 203 LEU A O 1
ATOM 1586 N N . ARG A 1 204 ? 1.880 0.492 -8.951 1.00 97.31 204 ARG A N 1
ATOM 1587 C CA . ARG A 1 204 ? 2.248 1.833 -8.500 1.00 97.31 204 ARG A CA 1
ATOM 1588 C C . ARG A 1 204 ? 3.310 2.448 -9.406 1.00 97.31 204 ARG A C 1
ATOM 1590 O O . ARG A 1 204 ? 4.452 1.995 -9.395 1.00 97.31 204 ARG A O 1
ATOM 1597 N N . PRO A 1 205 ? 3.004 3.521 -10.141 1.00 97.38 205 PRO A N 1
ATOM 1598 C CA . PRO A 1 205 ? 4.020 4.236 -10.897 1.00 97.38 205 PRO A CA 1
ATOM 1599 C C . PRO A 1 205 ? 5.071 4.828 -9.960 1.00 97.38 205 PRO A C 1
ATOM 1601 O O . PRO A 1 205 ? 4.721 5.480 -8.974 1.00 97.38 205 PRO A O 1
ATOM 1604 N N . ILE A 1 206 ? 6.352 4.629 -10.274 1.00 96.44 206 ILE A N 1
ATOM 1605 C CA . ILE A 1 206 ? 7.450 5.175 -9.476 1.00 96.44 206 ILE A CA 1
ATOM 1606 C C . ILE A 1 206 ? 7.320 6.699 -9.332 1.00 96.44 206 ILE A C 1
ATOM 1608 O O . ILE A 1 206 ? 7.019 7.431 -10.284 1.00 96.44 206 ILE A O 1
ATOM 1612 N N . THR A 1 207 ? 7.577 7.171 -8.116 1.00 92.88 207 THR A N 1
ATOM 1613 C CA . THR A 1 207 ? 7.784 8.584 -7.805 1.00 92.88 207 THR A CA 1
ATOM 1614 C C . THR A 1 207 ? 9.245 8.759 -7.432 1.00 92.88 207 THR A C 1
ATOM 1616 O O . THR A 1 207 ? 9.700 8.213 -6.427 1.00 92.88 207 THR A O 1
ATOM 1619 N N . ILE A 1 208 ? 9.983 9.516 -8.242 1.00 90.88 208 ILE A N 1
ATOM 1620 C CA . ILE A 1 208 ? 11.399 9.798 -7.999 1.00 90.88 208 ILE A CA 1
ATOM 1621 C C . ILE A 1 208 ? 11.477 10.846 -6.890 1.00 90.88 208 ILE A C 1
ATOM 1623 O O . ILE A 1 208 ? 11.179 12.021 -7.097 1.00 90.88 208 ILE A O 1
ATOM 1627 N N . GLN A 1 209 ? 11.825 10.403 -5.684 1.00 91.00 209 GLN A N 1
ATOM 1628 C CA . GLN A 1 209 ? 11.897 11.275 -4.516 1.00 91.00 209 GLN A CA 1
ATOM 1629 C C . GLN A 1 209 ? 13.114 12.204 -4.627 1.00 91.00 209 GLN A C 1
ATOM 1631 O O . GLN A 1 209 ? 14.215 11.705 -4.867 1.00 91.00 209 GLN A O 1
ATOM 1636 N N . PRO A 1 210 ? 12.984 13.519 -4.362 1.00 92.06 210 PRO A N 1
ATOM 1637 C CA . PRO A 1 210 ? 14.124 14.438 -4.385 1.00 92.06 210 PRO A CA 1
ATOM 1638 C C . PRO A 1 210 ? 15.298 13.980 -3.505 1.00 92.06 210 PRO A C 1
ATOM 1640 O O . PRO A 1 210 ? 16.449 14.106 -3.905 1.00 92.06 210 PRO A O 1
ATOM 1643 N N . LEU A 1 211 ? 15.004 13.364 -2.351 1.00 92.00 211 LEU A N 1
ATOM 1644 C CA . LEU A 1 211 ? 15.995 12.814 -1.412 1.00 92.00 211 LEU A CA 1
ATOM 1645 C C . LEU A 1 211 ? 16.703 11.534 -1.901 1.00 92.00 211 LEU A C 1
ATOM 1647 O O . LEU A 1 211 ? 17.587 11.028 -1.215 1.00 92.00 211 LEU A O 1
ATOM 1651 N N . ARG A 1 212 ? 16.280 10.971 -3.037 1.00 93.56 212 ARG A N 1
ATOM 1652 C CA . ARG A 1 212 ? 16.780 9.707 -3.606 1.00 93.56 212 ARG A CA 1
ATOM 1653 C C . ARG A 1 212 ? 17.206 9.821 -5.065 1.00 93.56 212 ARG A C 1
ATOM 1655 O O . ARG A 1 212 ? 17.642 8.824 -5.627 1.00 93.56 212 ARG A O 1
ATOM 1662 N N . LYS A 1 213 ? 17.068 10.998 -5.680 1.00 89.19 213 LYS A N 1
ATOM 1663 C CA . LYS A 1 213 ? 17.249 11.197 -7.127 1.00 89.19 213 LYS A CA 1
ATOM 1664 C C . LYS A 1 213 ? 18.605 10.691 -7.648 1.00 89.19 213 LYS A C 1
ATOM 1666 O O . LYS A 1 213 ? 18.666 10.193 -8.760 1.00 89.19 213 LYS A O 1
ATOM 1671 N N . ASP A 1 214 ? 19.652 10.773 -6.823 1.00 91.44 214 ASP A N 1
ATOM 1672 C CA . ASP A 1 214 ? 21.021 10.371 -7.175 1.00 91.44 214 ASP A CA 1
ATOM 1673 C C . ASP A 1 214 ? 21.340 8.917 -6.753 1.00 91.44 214 ASP A C 1
ATOM 1675 O O . ASP A 1 214 ? 22.432 8.417 -6.999 1.00 91.44 214 ASP A O 1
ATOM 1679 N N . GLU A 1 215 ? 20.400 8.225 -6.095 1.00 92.81 215 GLU A N 1
ATOM 1680 C CA . GLU A 1 215 ? 20.560 6.848 -5.597 1.00 92.81 215 GLU A CA 1
ATOM 1681 C C . GLU A 1 215 ? 19.753 5.810 -6.402 1.00 92.81 215 GLU A C 1
ATOM 1683 O O . GLU A 1 215 ? 19.878 4.608 -6.145 1.00 92.81 215 GLU A O 1
ATOM 1688 N N . LEU A 1 216 ? 18.893 6.252 -7.326 1.00 92.31 216 LEU A N 1
ATOM 1689 C CA . LEU A 1 216 ? 18.000 5.394 -8.101 1.00 92.31 216 LEU A CA 1
ATOM 1690 C C . LEU A 1 216 ? 17.810 5.934 -9.521 1.00 92.31 216 LEU A C 1
ATOM 1692 O O . LEU A 1 216 ? 17.159 6.958 -9.722 1.00 92.31 216 LEU A O 1
ATOM 1696 N N . GLU A 1 217 ? 18.275 5.177 -10.509 1.00 90.88 217 GLU A N 1
ATOM 1697 C CA . GLU A 1 217 ? 17.870 5.371 -11.898 1.00 90.88 217 GLU A CA 1
ATOM 1698 C C . GLU A 1 217 ? 16.495 4.733 -12.111 1.00 90.88 217 GLU A C 1
ATOM 1700 O O . GLU A 1 217 ? 16.329 3.516 -12.038 1.00 90.88 217 GLU A O 1
ATOM 1705 N N . ALA A 1 218 ? 15.485 5.567 -12.333 1.00 95.06 218 ALA A N 1
ATOM 1706 C CA . ALA A 1 218 ? 14.121 5.138 -12.595 1.00 95.06 218 ALA A CA 1
ATOM 1707 C C . ALA A 1 218 ? 13.434 6.140 -13.521 1.00 95.06 218 ALA A C 1
ATOM 1709 O O . ALA A 1 218 ? 13.827 7.302 -13.616 1.00 95.06 218 ALA A O 1
ATOM 1710 N N . THR A 1 219 ? 12.388 5.702 -14.212 1.00 95.50 219 THR A N 1
ATOM 1711 C CA . THR A 1 219 ? 11.599 6.566 -15.092 1.00 95.50 219 THR A CA 1
ATOM 1712 C C . THR A 1 219 ? 10.129 6.300 -14.854 1.00 95.50 219 THR A C 1
ATOM 1714 O O . THR A 1 219 ? 9.658 5.169 -14.978 1.00 95.50 219 THR A O 1
ATOM 1717 N N . ARG A 1 220 ? 9.382 7.357 -14.520 1.00 96.19 220 ARG A N 1
ATOM 1718 C CA . ARG A 1 220 ? 7.929 7.252 -14.400 1.00 96.19 220 ARG A CA 1
ATOM 1719 C C . ARG A 1 220 ? 7.350 6.805 -15.753 1.00 96.19 220 ARG A C 1
ATOM 1721 O O . ARG A 1 220 ? 7.651 7.450 -16.757 1.00 96.19 220 ARG A O 1
ATOM 1728 N N . PRO A 1 221 ? 6.537 5.734 -15.808 1.00 97.31 221 PRO A N 1
ATOM 1729 C CA . PRO A 1 221 ? 5.943 5.275 -17.062 1.00 97.31 221 PRO A CA 1
ATOM 1730 C C . PRO A 1 221 ? 5.100 6.358 -17.749 1.00 97.31 221 PRO A C 1
ATOM 1732 O O . PRO A 1 221 ? 4.483 7.187 -17.078 1.00 97.31 221 PRO A O 1
ATOM 1735 N N . SER A 1 222 ? 5.040 6.322 -19.085 1.00 97.50 222 SER A N 1
ATOM 1736 C CA . SER A 1 222 ? 4.159 7.196 -19.868 1.00 97.50 222 SER A CA 1
ATOM 1737 C C . SER A 1 222 ? 2.683 6.911 -19.570 1.00 97.50 222 SER A C 1
ATOM 1739 O O . SER A 1 222 ? 2.327 5.797 -19.186 1.00 97.50 222 SER A O 1
ATOM 1741 N N . ALA A 1 223 ? 1.806 7.893 -19.798 1.00 96.12 223 ALA A N 1
ATOM 1742 C CA . ALA A 1 223 ? 0.362 7.720 -19.614 1.00 96.12 223 ALA A CA 1
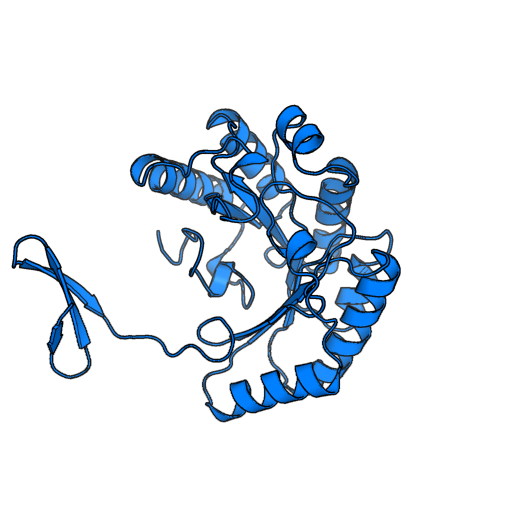ATOM 1743 C C . ALA A 1 223 ? -0.199 6.533 -20.424 1.00 96.12 223 ALA A C 1
ATOM 1745 O O . ALA A 1 223 ? -1.007 5.763 -19.913 1.00 96.12 223 ALA A O 1
ATOM 1746 N N . GLU A 1 224 ? 0.289 6.333 -21.651 1.00 97.88 224 GLU A N 1
ATOM 1747 C CA . GLU A 1 224 ? -0.075 5.191 -22.497 1.00 97.88 224 GLU A CA 1
ATOM 1748 C C . GLU A 1 224 ? 0.328 3.852 -21.862 1.00 97.88 224 GLU A C 1
ATOM 1750 O O . GLU A 1 224 ? -0.492 2.938 -21.773 1.00 97.88 224 GLU A O 1
ATOM 1755 N N . ARG A 1 225 ? 1.565 3.743 -21.351 1.00 97.81 225 ARG A N 1
ATOM 1756 C CA . ARG A 1 225 ? 2.033 2.532 -20.662 1.00 97.81 225 ARG A CA 1
ATOM 1757 C C . ARG A 1 225 ? 1.222 2.269 -19.393 1.00 97.81 225 ARG A C 1
ATOM 1759 O O . ARG A 1 225 ? 0.890 1.118 -19.125 1.00 97.81 225 ARG A O 1
ATOM 1766 N N . LEU A 1 226 ? 0.874 3.314 -18.638 1.00 97.62 226 LEU A N 1
ATOM 1767 C CA . LEU A 1 226 ? 0.025 3.189 -17.449 1.00 97.62 226 LEU A CA 1
ATOM 1768 C C . LEU A 1 226 ? -1.351 2.616 -17.791 1.00 97.62 226 LEU A C 1
ATOM 1770 O O . LEU A 1 226 ? -1.760 1.637 -17.173 1.00 97.62 226 LEU A O 1
ATOM 1774 N N . LEU A 1 227 ? -2.027 3.167 -18.803 1.00 97.50 227 LEU A N 1
ATOM 1775 C CA . LEU A 1 227 ? -3.332 2.670 -19.246 1.00 97.50 227 LEU A CA 1
ATOM 1776 C C . LEU A 1 227 ? -3.247 1.232 -19.767 1.00 97.50 227 LEU A C 1
ATOM 1778 O O . LEU A 1 227 ? -4.051 0.391 -19.371 1.00 97.50 227 LEU A O 1
ATOM 1782 N N . LYS A 1 228 ? -2.238 0.922 -20.590 1.00 98.06 228 LYS A N 1
ATOM 1783 C CA . LYS A 1 228 ? -1.994 -0.436 -21.099 1.00 98.06 228 LYS A CA 1
ATOM 1784 C C . LYS A 1 228 ? -1.838 -1.448 -19.960 1.00 98.06 228 LYS A C 1
ATOM 1786 O O . LYS A 1 228 ? -2.496 -2.487 -19.965 1.00 98.06 228 LYS A O 1
ATOM 1791 N N . LEU A 1 229 ? -0.972 -1.158 -18.986 1.00 98.31 229 LEU A N 1
ATOM 1792 C CA . LEU A 1 229 ? -0.708 -2.063 -17.865 1.00 98.31 229 LEU A CA 1
ATOM 1793 C C . LEU A 1 229 ? -1.913 -2.185 -16.926 1.00 98.31 229 LEU A C 1
ATOM 1795 O O . LEU A 1 229 ? -2.175 -3.273 -16.415 1.00 98.31 229 LEU A O 1
ATOM 1799 N N . ALA A 1 230 ? -2.669 -1.106 -16.721 1.00 97.38 230 ALA A N 1
ATOM 1800 C CA . ALA A 1 230 ? -3.868 -1.129 -15.895 1.00 97.38 230 ALA A CA 1
ATOM 1801 C C . ALA A 1 230 ? -4.994 -1.963 -16.546 1.00 97.38 230 ALA A C 1
ATOM 1803 O O . ALA A 1 230 ? -5.598 -2.798 -15.870 1.00 97.38 230 ALA A O 1
ATOM 1804 N N . LEU A 1 231 ? -5.216 -1.830 -17.862 1.00 97.94 231 LEU A N 1
ATOM 1805 C CA . LEU A 1 231 ? -6.169 -2.661 -18.616 1.00 97.94 231 LEU A CA 1
ATOM 1806 C C . LEU A 1 231 ? -5.775 -4.145 -18.596 1.00 97.94 231 LEU A C 1
ATOM 1808 O O . LEU A 1 231 ? -6.616 -5.001 -18.326 1.00 97.94 231 LEU A O 1
ATOM 1812 N N . MET A 1 232 ? -4.489 -4.445 -18.801 1.00 98.00 232 MET A N 1
ATOM 1813 C CA . MET A 1 232 ? -3.954 -5.807 -18.674 1.00 98.00 232 MET A CA 1
ATOM 1814 C C . MET A 1 232 ? -4.180 -6.369 -17.262 1.00 98.00 232 MET A C 1
ATOM 1816 O O . MET A 1 232 ? -4.618 -7.508 -17.099 1.00 98.00 232 MET A O 1
ATOM 1820 N N . THR A 1 233 ? -3.952 -5.549 -16.233 1.00 97.94 233 THR A N 1
ATOM 1821 C CA . THR A 1 233 ? -4.171 -5.940 -14.835 1.00 97.94 233 THR A CA 1
ATOM 1822 C C . THR A 1 233 ? -5.639 -6.251 -14.563 1.00 97.94 233 THR A C 1
ATOM 1824 O O . THR A 1 233 ? -5.936 -7.257 -13.918 1.00 97.94 233 THR A O 1
ATOM 1827 N N . ARG A 1 234 ? -6.567 -5.442 -15.091 1.00 97.25 234 ARG A N 1
ATOM 1828 C CA . ARG A 1 234 ? -8.009 -5.700 -14.992 1.00 97.25 234 ARG A CA 1
ATOM 1829 C C . ARG A 1 234 ? -8.383 -7.056 -15.591 1.00 97.25 234 ARG A C 1
ATOM 1831 O O . ARG A 1 234 ? -9.035 -7.846 -14.918 1.00 97.25 234 ARG A O 1
ATOM 1838 N N . GLU A 1 235 ? -7.914 -7.355 -16.801 1.00 97.00 235 GLU A N 1
ATOM 1839 C CA . GLU A 1 235 ? -8.192 -8.634 -17.468 1.00 97.00 235 GLU A CA 1
ATOM 1840 C C . GLU A 1 235 ? -7.715 -9.837 -16.632 1.00 97.00 235 GLU A C 1
ATOM 1842 O O . GLU A 1 235 ? -8.400 -10.856 -16.528 1.00 97.00 235 GLU A O 1
ATOM 1847 N N . MET A 1 236 ? -6.548 -9.727 -15.991 1.00 96.62 236 MET A N 1
ATOM 1848 C CA . MET A 1 236 ? -6.020 -10.783 -15.120 1.00 96.62 236 MET A CA 1
ATOM 1849 C C . MET A 1 236 ? -6.803 -10.943 -13.816 1.00 96.62 236 MET A C 1
ATOM 1851 O O . MET A 1 236 ? -6.978 -12.068 -13.331 1.00 96.62 236 MET A O 1
ATOM 1855 N N . ILE A 1 237 ? -7.281 -9.833 -13.256 1.00 96.62 237 ILE A N 1
ATOM 1856 C CA . ILE A 1 237 ? -8.155 -9.826 -12.082 1.00 96.62 237 ILE A CA 1
ATOM 1857 C C . ILE A 1 237 ? -9.483 -10.520 -12.413 1.00 96.62 237 ILE A C 1
ATOM 1859 O O . ILE A 1 237 ? -9.878 -11.421 -11.666 1.00 96.62 237 ILE A O 1
ATOM 1863 N N . ASP A 1 238 ? -10.094 -10.194 -13.559 1.00 95.81 238 ASP A N 1
ATOM 1864 C CA . ASP A 1 238 ? -11.302 -10.853 -14.077 1.00 95.81 238 ASP A CA 1
ATOM 1865 C C . ASP A 1 238 ? -11.080 -12.366 -14.231 1.00 95.81 238 ASP A C 1
ATOM 1867 O O . ASP A 1 238 ? -11.821 -13.176 -13.668 1.00 95.81 238 ASP A O 1
ATOM 1871 N N . LYS A 1 239 ? -10.002 -12.764 -14.923 1.00 96.81 239 LYS A N 1
ATOM 1872 C CA . LYS A 1 239 ? -9.642 -14.178 -15.146 1.00 96.81 239 LYS A CA 1
ATOM 1873 C C . LYS A 1 239 ? -9.429 -14.961 -13.848 1.00 96.81 239 LYS A C 1
ATOM 1875 O O . LYS A 1 239 ? -9.733 -16.150 -13.795 1.00 96.81 239 LYS A O 1
ATOM 1880 N N . SER A 1 240 ? -8.931 -14.308 -12.799 1.00 96.12 240 SER A N 1
ATOM 1881 C CA . SER A 1 240 ? -8.686 -14.926 -11.483 1.00 96.12 240 SER A CA 1
ATOM 1882 C C . SER A 1 240 ? -9.916 -14.868 -10.556 1.00 96.12 240 SER A C 1
ATOM 1884 O O . SER A 1 240 ? -9.889 -15.328 -9.404 1.00 96.12 240 SER A O 1
ATOM 1886 N N . GLY A 1 241 ? -11.021 -14.281 -11.034 1.00 96.69 241 GLY A N 1
ATOM 1887 C CA . GLY A 1 241 ? -12.246 -14.056 -10.270 1.00 96.69 241 GLY A CA 1
ATOM 1888 C C . GLY A 1 241 ? -12.026 -13.189 -9.029 1.00 96.69 241 GLY A C 1
ATOM 1889 O O . GLY A 1 241 ? -12.701 -13.392 -8.013 1.00 96.69 241 GLY A O 1
ATOM 1890 N N . LEU A 1 242 ? -11.017 -12.316 -9.060 1.00 97.69 242 LEU A N 1
ATOM 1891 C CA . LEU A 1 242 ? -10.756 -11.332 -8.017 1.00 97.69 242 LEU A CA 1
ATOM 1892 C C . LEU A 1 242 ? -11.682 -10.130 -8.213 1.00 97.69 242 LEU A C 1
ATOM 1894 O O . LEU A 1 242 ? -12.124 -9.830 -9.317 1.00 97.69 242 LEU A O 1
ATOM 1898 N N . ARG A 1 243 ? -12.007 -9.451 -7.117 1.00 96.06 243 ARG A N 1
ATOM 1899 C CA . ARG A 1 243 ? -12.936 -8.322 -7.105 1.00 96.06 243 ARG A CA 1
ATOM 1900 C C . ARG A 1 243 ? -12.313 -7.158 -6.357 1.00 96.06 243 ARG A C 1
ATOM 1902 O O . ARG A 1 243 ? -12.302 -7.146 -5.133 1.00 96.06 243 ARG A O 1
ATOM 1909 N N . VAL A 1 244 ? -11.821 -6.168 -7.095 1.00 95.31 244 VAL A N 1
ATOM 1910 C CA . VAL A 1 244 ? -11.272 -4.936 -6.498 1.00 95.31 244 VAL A CA 1
ATOM 1911 C C . VAL A 1 244 ? -12.383 -4.049 -5.941 1.00 95.31 244 VAL A C 1
ATOM 1913 O O . VAL A 1 244 ? -12.220 -3.410 -4.910 1.00 95.31 244 VAL A O 1
ATOM 1916 N N . ASN A 1 245 ? -13.562 -4.065 -6.566 1.00 93.56 245 ASN A N 1
ATOM 1917 C CA . ASN A 1 245 ? -14.697 -3.238 -6.160 1.00 93.56 245 ASN A CA 1
ATOM 1918 C C . ASN A 1 245 ? -15.292 -3.581 -4.781 1.00 93.56 245 ASN A C 1
ATOM 1920 O O . ASN A 1 245 ? -16.159 -2.850 -4.310 1.00 93.56 245 ASN A O 1
ATOM 1924 N N . VAL A 1 246 ? -14.870 -4.680 -4.143 1.00 96.19 246 VAL A N 1
ATOM 1925 C CA . VAL A 1 246 ? -15.276 -5.020 -2.765 1.00 96.19 246 VAL A CA 1
ATOM 1926 C C . VAL A 1 246 ? -14.235 -4.634 -1.715 1.00 96.19 246 VAL A C 1
ATOM 1928 O O . VAL A 1 246 ? -14.491 -4.839 -0.528 1.00 96.19 246 VAL A O 1
ATOM 1931 N N . SER A 1 247 ? -13.082 -4.097 -2.126 1.00 96.69 247 SER A N 1
ATOM 1932 C CA . SER A 1 247 ? -12.089 -3.561 -1.198 1.00 96.69 247 SER A CA 1
ATOM 1933 C C . SER A 1 247 ? -12.652 -2.354 -0.453 1.00 96.69 247 SER A C 1
ATOM 1935 O O . SER A 1 247 ? -13.384 -1.539 -1.022 1.00 96.69 247 SER A O 1
ATOM 1937 N N . GLN A 1 248 ? -12.330 -2.258 0.833 1.00 96.88 248 GLN A N 1
ATOM 1938 C CA . GLN A 1 248 ? -12.921 -1.277 1.744 1.00 96.88 248 GLN A CA 1
ATOM 1939 C C . GLN A 1 248 ? -11.918 -0.223 2.211 1.00 96.88 248 GLN A C 1
ATOM 1941 O O . GLN A 1 248 ? -12.340 0.842 2.662 1.00 96.88 248 GLN A O 1
ATOM 1946 N N . THR A 1 249 ? -10.612 -0.482 2.110 1.00 96.75 249 THR A N 1
ATOM 1947 C CA . THR A 1 249 ? -9.589 0.426 2.635 1.00 96.75 249 THR A CA 1
ATOM 1948 C C . THR A 1 249 ? -8.327 0.469 1.751 1.00 96.75 249 THR A C 1
ATOM 1950 O O . THR A 1 249 ? -8.242 -0.163 0.694 1.00 96.75 249 THR A O 1
ATOM 1953 N N . MET A 1 250 ? -7.328 1.252 2.167 1.00 95.25 250 MET A N 1
ATOM 1954 C CA . MET A 1 250 ? -6.023 1.400 1.522 1.00 95.25 250 MET A CA 1
ATOM 1955 C C . MET A 1 250 ? -6.120 2.029 0.116 1.00 95.25 250 MET A C 1
ATOM 1957 O O . MET A 1 250 ? -7.005 2.827 -0.187 1.00 95.25 250 MET A O 1
ATOM 1961 N N . CYS A 1 251 ? -5.140 1.733 -0.742 1.00 91.88 251 CYS A N 1
ATOM 1962 C CA . CYS A 1 251 ? -4.970 2.354 -2.057 1.00 91.88 251 CYS A CA 1
ATOM 1963 C C . CYS A 1 251 ? -6.105 2.002 -3.024 1.00 91.88 251 CYS A C 1
ATOM 1965 O O . CYS A 1 251 ? -6.537 2.867 -3.770 1.00 91.88 251 CYS A O 1
ATOM 1967 N N . LEU A 1 252 ? -6.642 0.779 -2.934 1.00 93.75 252 LEU A N 1
ATOM 1968 C CA . LEU A 1 252 ? -7.722 0.293 -3.799 1.00 93.75 252 LEU A CA 1
ATOM 1969 C C . LEU A 1 252 ? -9.029 1.082 -3.643 1.00 93.75 252 LEU A C 1
ATOM 1971 O O . LEU A 1 252 ? -9.882 1.030 -4.524 1.00 93.75 252 LEU A O 1
ATOM 1975 N N . THR A 1 253 ? -9.206 1.800 -2.531 1.00 92.50 253 THR A N 1
ATOM 1976 C CA . THR A 1 253 ? -10.328 2.725 -2.343 1.00 92.50 253 THR A CA 1
ATOM 1977 C C . THR A 1 253 ? -9.938 4.191 -2.472 1.00 92.50 253 THR A C 1
ATOM 1979 O O . THR A 1 253 ? -10.779 4.997 -2.847 1.00 92.50 253 THR A O 1
ATOM 1982 N N . CYS A 1 254 ? -8.684 4.540 -2.187 1.00 90.06 254 CYS A N 1
ATOM 1983 C CA . CYS A 1 254 ? -8.180 5.910 -2.277 1.00 90.06 254 CYS A CA 1
ATOM 1984 C C . CYS A 1 254 ? -7.953 6.384 -3.721 1.00 90.06 254 CYS A C 1
ATOM 1986 O O . CYS A 1 254 ? -8.148 7.563 -3.981 1.00 90.06 254 CYS A O 1
ATOM 1988 N N . THR A 1 255 ? -7.469 5.504 -4.610 1.00 89.19 255 THR A N 1
ATOM 1989 C CA . THR A 1 255 ? -7.119 5.768 -6.030 1.00 89.19 255 THR A CA 1
ATOM 1990 C C . THR A 1 255 ? -6.180 6.960 -6.296 1.00 89.19 255 THR A C 1
ATOM 1992 O O . THR A 1 255 ? -5.854 7.276 -7.434 1.00 89.19 255 THR A O 1
ATOM 1995 N N . GLY A 1 256 ? -5.641 7.605 -5.256 1.00 86.44 256 GLY A N 1
ATOM 1996 C CA . GLY A 1 256 ? -4.882 8.849 -5.406 1.00 86.44 256 GLY A CA 1
ATOM 1997 C C . GLY A 1 256 ? -3.474 8.706 -5.997 1.00 86.44 256 GLY A C 1
ATOM 1998 O O . GLY A 1 256 ? -2.858 9.710 -6.350 1.00 86.44 256 GLY A O 1
ATOM 1999 N N . CYS A 1 257 ? -2.912 7.496 -6.075 1.00 88.19 257 CYS A N 1
ATOM 2000 C CA . CYS A 1 257 ? -1.526 7.275 -6.528 1.00 88.19 257 CYS A CA 1
ATOM 2001 C C . CYS A 1 257 ? -1.392 6.301 -7.705 1.00 88.19 257 CYS A C 1
ATOM 2003 O O . CYS A 1 257 ? -0.299 6.178 -8.268 1.00 88.19 257 CYS A O 1
ATOM 2005 N N . ASP A 1 258 ? -2.459 5.588 -8.047 1.00 90.12 258 ASP A N 1
ATOM 2006 C CA . ASP A 1 258 ? -2.459 4.447 -8.955 1.00 90.12 258 ASP A CA 1
ATOM 2007 C C . ASP A 1 258 ? -3.776 4.390 -9.747 1.00 90.12 258 ASP A C 1
ATOM 2009 O O . ASP A 1 258 ? -4.787 4.915 -9.298 1.00 90.12 258 ASP A O 1
ATOM 2013 N N . ILE A 1 259 ? -3.751 3.778 -10.939 1.00 93.81 259 ILE A N 1
ATOM 2014 C CA . ILE A 1 259 ? -4.966 3.522 -11.731 1.00 93.81 259 ILE A CA 1
ATOM 2015 C C . ILE A 1 259 ? -5.546 2.197 -11.244 1.00 93.81 259 ILE A C 1
ATOM 2017 O O . ILE A 1 259 ? -4.956 1.135 -11.460 1.00 93.81 259 ILE A O 1
ATOM 2021 N N . THR A 1 260 ? -6.688 2.266 -10.578 1.00 92.94 260 THR A N 1
ATOM 2022 C CA . THR A 1 260 ? -7.337 1.138 -9.920 1.00 92.94 260 THR A CA 1
ATOM 2023 C C . THR A 1 260 ? -8.394 0.518 -10.838 1.00 92.94 260 THR A C 1
ATOM 2025 O O . THR A 1 260 ? -9.382 1.181 -11.175 1.00 92.94 260 THR A O 1
ATOM 2028 N N . PRO A 1 261 ? -8.257 -0.769 -11.213 1.00 91.81 261 PRO A N 1
ATOM 2029 C CA . PRO A 1 261 ? -9.292 -1.483 -11.958 1.00 91.81 261 PRO A CA 1
ATOM 2030 C C . PRO A 1 261 ? -10.671 -1.387 -11.287 1.00 91.81 261 PRO A C 1
ATOM 2032 O O . PRO A 1 261 ? -10.779 -1.501 -10.065 1.00 91.81 261 PRO A O 1
ATOM 2035 N N . TYR A 1 262 ? -11.725 -1.222 -12.090 1.00 89.69 262 TYR A N 1
ATOM 2036 C CA . TYR A 1 262 ? -13.135 -1.036 -11.706 1.00 89.69 262 TYR A CA 1
ATOM 2037 C C . TYR A 1 262 ? -13.479 0.259 -10.959 1.00 89.69 262 TYR A C 1
ATOM 2039 O O . TYR A 1 262 ? -14.661 0.487 -10.696 1.00 89.69 262 TYR A O 1
ATOM 2047 N N . ARG A 1 263 ? -12.494 1.090 -10.603 1.00 88.50 263 ARG A N 1
ATOM 2048 C CA . ARG A 1 263 ? -12.738 2.452 -10.106 1.00 88.50 263 ARG A CA 1
ATOM 2049 C C . ARG A 1 263 ? -12.403 3.491 -11.161 1.00 88.50 263 ARG A C 1
ATOM 2051 O O . ARG A 1 263 ? -13.257 4.303 -11.488 1.00 88.50 263 ARG A O 1
ATOM 2058 N N . ASP A 1 264 ? -11.198 3.411 -11.711 1.00 89.38 264 ASP A N 1
ATOM 2059 C CA . ASP A 1 264 ? -10.718 4.372 -12.705 1.00 89.38 264 ASP A CA 1
ATOM 2060 C C . ASP A 1 264 ? -10.912 3.864 -14.139 1.00 89.38 264 ASP A C 1
ATOM 2062 O O . ASP A 1 264 ? -11.116 4.664 -15.052 1.00 89.38 264 ASP A O 1
ATOM 2066 N N . ILE A 1 265 ? -10.845 2.537 -14.341 1.00 87.94 265 ILE A N 1
ATOM 2067 C CA . ILE A 1 265 ? -10.987 1.880 -15.652 1.00 87.94 265 ILE A CA 1
ATOM 2068 C C . ILE A 1 265 ? -11.791 0.589 -15.611 1.00 87.94 265 ILE A C 1
ATOM 2070 O O . ILE A 1 265 ? -11.648 -0.228 -14.671 1.00 87.94 265 ILE A O 1
#

Sequence (265 aa):
MIKENNDFIILKDDKELVRGEIEPVLAHCPEQAYITLSERCIYDCKFCSVPKLQGKIKTLDEVVNIVEQAKKTGLMKAIAITSGVAESPEDEIERLVAVIRALKRYNVPIGVAAYPTRNSTKLLKEAGADELKYNVETMNRDIFDKVCKGLSRNFILDSLRDAVPVFGKNRVSSNFIIGLGETDECVREGVEHLAKMSVIPVLRPITIQPLRKDELEATRPSAERLLKLALMTREMIDKSGLRVNVSQTMCLTCTGCDITPYRDI

Foldseek 3Di:
DDDDDQKDFDDDPNHGPDIDHDADQLPPFFQELADEQALDAPWQQLLDCSPVPNDHRDDLVRSVVSVVSSVVVVRHQEYEYEYHAHDHQVVVLVRLLVNLLVCVVVVHAYEYEGADDPCSLVSNVVSPHQAYEYALQALDPVLCVLRGPPHDSVVSLVVQLVNCVSNHAQRAEYEHEPFQPDDLVRLLVVLLSCLLSSYQYFYFFGDCDPSNVVPGDTDGDDPVVQVVSQVSSLVSCVVSVGDLPPDRDDCSVRVPGHQHPPPND

Radius of gyration: 18.6 Å; chains: 1; bounding box: 43×45×47 Å

pLDDT: mean 96.3, std 3.04, range [86.44, 98.88]

Secondary structure (DSSP, 8-state):
-EEETTEEEEEETTEEEEEE--PPPSBEETTEEEEESBS--SS--TT-SHHHH-PPBPPHHHHHHHHHHHHHTS---EEEEE---SS-HHHHHHHHHHHHHHHGGG-S-EEEE----TTHHHHHHHHT-SEEE---B-S-HHHHHHHSTT--HHHHHHHHHHHHHHH-TTSEEEEEEE-SS--HHHHHHHHHHHHHTT-EEEEEE----GGGTTT----PPPHHHHHHHHHHHHHHHHHTT--GGG--SSHHHH-SSS--TTTT-